Protein AF-A0A924VJW3-F1 (afdb_monomer_lite)

Structure (mmCIF, N/CA/C/O backbone):
data_AF-A0A924VJW3-F1
#
_entry.id   AF-A0A924VJW3-F1
#
loop_
_atom_site.group_PDB
_atom_site.id
_atom_site.type_symbol
_atom_site.label_atom_id
_atom_site.label_alt_id
_atom_site.label_comp_id
_atom_site.label_asym_id
_atom_site.label_entity_id
_atom_site.label_seq_id
_atom_site.pdbx_PDB_ins_code
_atom_site.Cartn_x
_atom_site.Cartn_y
_atom_site.Cartn_z
_atom_site.occupancy
_atom_site.B_iso_or_equiv
_atom_site.auth_seq_id
_atom_site.auth_comp_id
_atom_site.auth_asym_id
_atom_site.auth_atom_id
_atom_site.pdbx_PDB_model_num
ATOM 1 N N . ALA A 1 1 ? -19.274 -13.133 -0.784 1.00 53.06 1 ALA A N 1
ATOM 2 C CA . ALA A 1 1 ? -19.349 -12.947 -2.251 1.00 53.06 1 ALA A CA 1
ATOM 3 C C . ALA A 1 1 ? -18.462 -11.763 -2.622 1.00 53.06 1 ALA A C 1
ATOM 5 O O . ALA A 1 1 ? -18.087 -11.035 -1.713 1.00 53.06 1 ALA A O 1
ATOM 6 N N . VAL A 1 2 ? -18.109 -11.577 -3.896 1.00 66.38 2 VAL A N 1
ATOM 7 C CA . VAL A 1 2 ? -17.470 -10.331 -4.356 1.00 66.38 2 VAL A CA 1
ATOM 8 C C . VAL A 1 2 ? -18.580 -9.432 -4.883 1.00 66.38 2 VAL A C 1
ATOM 10 O O . VAL A 1 2 ? -19.292 -9.847 -5.795 1.00 66.38 2 VAL A O 1
ATOM 13 N N . ASP A 1 3 ? -18.748 -8.254 -4.288 1.00 74.81 3 ASP A N 1
ATOM 14 C CA . ASP A 1 3 ? -19.663 -7.232 -4.797 1.00 74.81 3 ASP A CA 1
ATOM 15 C C . ASP A 1 3 ? -18.905 -6.283 -5.739 1.00 74.81 3 ASP A C 1
ATOM 17 O O . ASP A 1 3 ? -17.743 -5.949 -5.493 1.00 74.81 3 ASP A O 1
ATOM 21 N N . LEU A 1 4 ? -19.532 -5.891 -6.847 1.00 75.12 4 LEU A N 1
ATOM 22 C CA . LEU A 1 4 ? -18.897 -5.124 -7.921 1.00 75.12 4 LEU A CA 1
ATOM 23 C C . LEU A 1 4 ? -19.531 -3.737 -8.022 1.00 75.12 4 LEU A C 1
ATOM 25 O O . LEU A 1 4 ? -20.563 -3.542 -8.662 1.00 75.12 4 LEU A O 1
ATOM 29 N N . THR A 1 5 ? -18.867 -2.750 -7.423 1.00 69.94 5 THR A N 1
ATOM 30 C CA . THR A 1 5 ? -19.323 -1.356 -7.435 1.00 69.94 5 THR A CA 1
ATOM 31 C C . THR A 1 5 ? -18.717 -0.597 -8.617 1.00 69.94 5 THR A C 1
ATOM 33 O O . THR A 1 5 ? -17.574 -0.151 -8.557 1.00 69.94 5 THR A O 1
ATOM 36 N N . GLN A 1 6 ? -19.498 -0.398 -9.683 1.00 68.12 6 GLN A N 1
ATOM 37 C CA . GLN A 1 6 ? -19.166 0.536 -10.766 1.00 68.12 6 GLN A CA 1
ATOM 38 C C . GLN A 1 6 ? -20.153 1.707 -10.763 1.00 68.12 6 GLN A C 1
ATOM 40 O O . GLN A 1 6 ? -21.347 1.527 -10.997 1.00 68.12 6 GLN A O 1
ATOM 45 N N . LEU A 1 7 ? -19.648 2.922 -10.538 1.00 71.25 7 LEU A N 1
ATOM 46 C CA . LEU A 1 7 ? -20.441 4.147 -10.616 1.00 71.25 7 LEU A CA 1
ATOM 47 C C . LEU A 1 7 ? -20.102 4.920 -11.890 1.00 71.25 7 LEU A C 1
ATOM 49 O O . LEU A 1 7 ? -18.947 5.244 -12.154 1.00 71.25 7 LEU A O 1
ATOM 53 N N . PHE A 1 8 ? -21.130 5.231 -12.676 1.00 64.19 8 PHE A N 1
ATOM 54 C CA . PHE A 1 8 ? -21.000 6.061 -13.869 1.00 64.19 8 PHE A CA 1
ATOM 55 C C . PHE A 1 8 ? -21.081 7.543 -13.466 1.00 64.19 8 PHE A C 1
ATOM 57 O O . PHE A 1 8 ? -22.067 7.937 -12.837 1.00 64.19 8 PHE A O 1
ATOM 64 N N . PRO A 1 9 ? -20.083 8.383 -13.802 1.00 60.09 9 PRO A N 1
ATOM 65 C CA . PRO A 1 9 ? -20.083 9.785 -13.402 1.00 60.09 9 PRO A CA 1
ATOM 66 C C . PRO A 1 9 ? -21.193 10.551 -14.131 1.00 60.09 9 PRO A C 1
ATOM 68 O O . PRO A 1 9 ? -21.126 10.783 -15.337 1.00 60.09 9 PRO A O 1
ATOM 71 N N . THR A 1 10 ? -22.215 10.980 -13.389 1.00 62.19 10 THR A N 1
ATOM 72 C CA . THR A 1 10 ? -23.342 11.771 -13.919 1.00 62.19 10 THR A CA 1
ATOM 73 C C . THR A 1 10 ? -22.980 13.241 -14.155 1.00 62.19 10 THR A C 1
ATOM 75 O O . THR A 1 10 ? -23.654 13.931 -14.915 1.00 62.19 10 THR A O 1
ATOM 78 N N . THR A 1 11 ? -21.891 13.721 -13.544 1.00 61.75 11 THR A N 1
ATOM 79 C CA . THR A 1 11 ? -21.243 15.015 -13.816 1.00 61.75 11 THR A CA 1
ATOM 80 C C . THR A 1 11 ? -19.725 14.893 -13.627 1.00 61.75 11 THR A C 1
ATOM 82 O O . THR A 1 11 ? -19.254 13.989 -12.935 1.00 61.75 11 THR A O 1
ATOM 85 N N . GLN A 1 12 ? -18.939 15.836 -14.171 1.00 57.88 12 GLN A N 1
ATOM 86 C CA . GLN A 1 12 ? -17.472 15.875 -13.995 1.00 57.88 12 GLN A CA 1
ATOM 87 C C . GLN A 1 12 ? -16.997 15.952 -12.527 1.00 57.88 12 GLN A C 1
ATOM 89 O O . GLN A 1 12 ? -15.812 15.734 -12.272 1.00 57.88 12 GLN A O 1
ATOM 94 N N . ALA A 1 13 ? -17.889 16.262 -11.580 1.00 59.47 13 ALA A N 1
ATOM 95 C CA . ALA A 1 13 ? -17.586 16.374 -10.156 1.00 59.47 13 ALA A CA 1
ATOM 96 C C . ALA A 1 13 ? -17.607 15.028 -9.398 1.00 59.47 13 ALA A C 1
ATOM 98 O O . ALA A 1 13 ? -17.081 14.956 -8.292 1.00 59.47 13 ALA A O 1
ATOM 99 N N . MET A 1 14 ? -18.174 13.955 -9.965 1.00 61.88 14 MET A N 1
ATOM 100 C CA . MET A 1 14 ? -18.308 12.648 -9.292 1.00 61.88 14 MET A CA 1
ATOM 101 C C . MET A 1 14 ? -17.186 11.663 -9.659 1.00 61.88 14 MET A C 1
ATOM 103 O O . MET A 1 14 ? -17.455 10.533 -10.060 1.00 61.88 14 MET A O 1
ATOM 107 N N . LYS A 1 15 ? -15.921 12.084 -9.545 1.00 71.19 15 LYS A N 1
ATOM 108 C CA . LYS A 1 15 ? -14.769 11.228 -9.894 1.00 71.19 15 LYS A CA 1
ATOM 109 C C . LYS A 1 15 ? -14.486 10.126 -8.864 1.00 71.19 15 LYS A C 1
ATOM 111 O O . LYS A 1 15 ? -14.147 9.025 -9.268 1.00 71.19 15 LYS A O 1
ATOM 116 N N . ASN A 1 16 ? -14.716 10.399 -7.578 1.00 80.50 16 ASN A N 1
ATOM 117 C CA . ASN A 1 16 ? -14.284 9.540 -6.462 1.00 80.50 16 ASN A CA 1
ATOM 118 C C . ASN A 1 16 ? -15.477 8.787 -5.832 1.00 80.50 16 ASN A C 1
ATOM 120 O O . ASN A 1 16 ? -15.471 8.407 -4.662 1.00 80.50 16 ASN A O 1
ATOM 124 N N . GLY A 1 17 ? -16.582 8.650 -6.577 1.00 83.38 17 GLY A N 1
ATOM 125 C CA . GLY A 1 17 ? -17.828 8.092 -6.045 1.00 83.38 17 GLY A CA 1
ATOM 126 C C . GLY A 1 17 ? -17.690 6.632 -5.609 1.00 83.38 17 GLY A C 1
ATOM 127 O O . GLY A 1 17 ? -18.312 6.231 -4.626 1.00 83.38 17 GLY A O 1
ATOM 128 N N . ALA A 1 18 ? -16.885 5.846 -6.332 1.00 86.06 18 ALA A N 1
ATOM 129 C CA . ALA A 1 18 ? -16.660 4.435 -6.028 1.00 86.06 18 ALA A CA 1
ATOM 130 C C . ALA A 1 18 ? -15.872 4.276 -4.721 1.00 86.06 18 ALA A C 1
ATOM 132 O O . ALA A 1 18 ? -16.275 3.505 -3.854 1.00 86.06 18 ALA A O 1
ATOM 133 N N . ASP A 1 19 ? -14.822 5.074 -4.537 1.00 88.94 19 ASP A N 1
ATOM 134 C CA . ASP A 1 19 ? -13.967 5.069 -3.346 1.00 88.94 19 ASP A CA 1
ATOM 135 C C . ASP A 1 19 ? -14.756 5.506 -2.102 1.00 88.94 19 ASP A C 1
ATOM 137 O O . ASP A 1 19 ? -14.678 4.864 -1.053 1.00 88.94 19 ASP A O 1
ATOM 141 N N . ILE A 1 20 ? -15.611 6.530 -2.246 1.00 90.00 20 ILE A N 1
ATOM 142 C CA . ILE A 1 20 ? -16.558 6.957 -1.204 1.00 90.00 20 ILE A CA 1
ATOM 143 C C . ILE A 1 20 ? -17.526 5.822 -0.847 1.00 90.00 20 ILE A C 1
ATOM 145 O O . ILE A 1 20 ? -17.748 5.570 0.338 1.00 90.00 20 ILE A O 1
ATOM 149 N N . ARG A 1 21 ? -18.104 5.130 -1.840 1.00 89.56 21 ARG A N 1
ATOM 150 C CA . ARG A 1 21 ? -19.043 4.026 -1.589 1.00 89.56 21 ARG A CA 1
ATOM 151 C C . ARG A 1 21 ? -18.359 2.866 -0.863 1.00 89.56 21 ARG A C 1
ATOM 153 O O . ARG A 1 21 ? -18.867 2.436 0.166 1.00 89.56 21 ARG A O 1
ATOM 160 N N . LEU A 1 22 ? -17.184 2.441 -1.330 1.00 92.00 22 LEU A N 1
ATOM 161 C CA . LEU A 1 22 ? -16.373 1.405 -0.683 1.00 92.00 22 LEU A CA 1
ATOM 162 C C . LEU A 1 22 ? -16.010 1.781 0.763 1.00 92.00 22 LEU A C 1
ATOM 164 O O . LEU A 1 22 ? -16.110 0.948 1.660 1.00 92.00 22 LEU A O 1
ATOM 168 N N . ALA A 1 23 ? -15.632 3.037 1.015 1.00 94.06 23 ALA A N 1
ATOM 169 C CA . ALA A 1 23 ? -15.315 3.504 2.363 1.00 94.06 23 ALA A CA 1
ATOM 170 C C . ALA A 1 23 ? -16.539 3.534 3.297 1.00 94.06 23 ALA A C 1
ATOM 172 O O . ALA A 1 23 ? -16.397 3.248 4.486 1.00 94.06 23 ALA A O 1
ATOM 173 N N . VAL A 1 24 ? -17.729 3.862 2.781 1.00 94.44 24 VAL A N 1
ATOM 174 C CA . VAL A 1 24 ? -18.986 3.793 3.545 1.00 94.44 24 VAL A CA 1
ATOM 175 C C . VAL A 1 24 ? -19.337 2.346 3.880 1.00 94.44 24 VAL A C 1
ATOM 177 O O . VAL A 1 24 ? -19.602 2.060 5.045 1.00 94.44 24 VAL A O 1
ATOM 180 N N . ASP A 1 25 ? -19.273 1.444 2.900 1.00 93.81 25 ASP A N 1
ATOM 181 C CA . ASP A 1 25 ? -19.660 0.038 3.067 1.00 93.81 25 ASP A CA 1
ATOM 182 C C . ASP A 1 25 ? -18.744 -0.677 4.073 1.00 93.81 25 ASP A C 1
ATOM 184 O O . ASP A 1 25 ? -19.233 -1.308 5.008 1.00 93.81 25 ASP A O 1
ATOM 188 N N . VAL A 1 26 ? -17.422 -0.464 3.990 1.00 95.50 26 VAL A N 1
ATOM 189 C CA . VAL A 1 26 ? -16.471 -0.977 4.995 1.00 95.50 26 VAL A CA 1
ATOM 190 C C . VAL A 1 26 ? -16.784 -0.436 6.393 1.00 95.50 26 VAL A C 1
ATOM 192 O O . VAL A 1 26 ? -16.723 -1.184 7.367 1.00 95.50 26 VAL A O 1
ATOM 195 N N . VAL A 1 27 ? -17.125 0.850 6.537 1.00 95.62 27 VAL A N 1
ATOM 196 C CA . VAL A 1 27 ? -17.461 1.410 7.856 1.00 95.62 27 VAL A CA 1
ATOM 197 C C . VAL A 1 27 ? -18.793 0.866 8.383 1.00 95.62 27 VAL A C 1
ATOM 199 O O . VAL A 1 27 ? -18.874 0.631 9.588 1.00 95.62 27 VAL A O 1
ATOM 202 N N . GLU A 1 28 ? -19.804 0.632 7.538 1.00 95.50 28 GLU A N 1
ATOM 203 C CA . GLU A 1 28 ? -21.049 -0.037 7.953 1.00 95.50 28 GLU A CA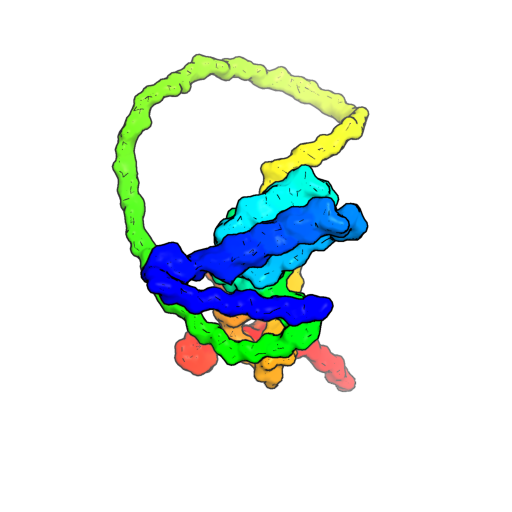 1
ATOM 204 C C . GLU A 1 28 ? -20.762 -1.462 8.449 1.00 95.50 28 GLU A C 1
ATOM 206 O O . GLU A 1 28 ? -21.154 -1.806 9.567 1.00 95.50 28 GLU A O 1
ATOM 211 N N . ASP A 1 29 ? -20.021 -2.259 7.676 1.00 95.12 29 ASP A N 1
ATOM 212 C CA . ASP A 1 29 ? -19.672 -3.638 8.036 1.00 95.12 29 ASP A CA 1
ATOM 213 C C . ASP A 1 29 ? -18.909 -3.708 9.366 1.00 95.12 29 ASP A C 1
ATOM 215 O O . ASP A 1 29 ? -19.240 -4.532 10.219 1.00 95.12 29 ASP A O 1
ATOM 219 N N . LEU A 1 30 ? -17.965 -2.792 9.617 1.00 94.12 30 LEU A N 1
ATOM 220 C CA . LEU A 1 30 ? -17.235 -2.729 10.892 1.00 94.12 30 LEU A CA 1
ATOM 221 C C . LEU A 1 30 ? -18.114 -2.447 12.124 1.00 94.12 30 LEU A C 1
ATOM 223 O O . LEU A 1 30 ? -17.668 -2.736 13.238 1.00 94.12 30 LEU A O 1
ATOM 227 N N . PHE A 1 31 ? -19.313 -1.880 11.940 1.00 93.56 31 PHE A N 1
ATOM 228 C CA . PHE A 1 31 ? -20.319 -1.675 12.992 1.00 93.56 31 PHE A CA 1
ATOM 229 C C . PHE A 1 31 ? -21.408 -2.759 13.026 1.00 93.56 31 PHE A C 1
ATOM 231 O O . PHE A 1 31 ? -22.135 -2.848 14.014 1.00 93.56 31 PHE A O 1
ATOM 238 N N . ARG A 1 32 ? -21.555 -3.557 11.962 1.00 95.69 32 ARG A N 1
ATOM 239 C CA . ARG A 1 32 ? -22.534 -4.655 11.878 1.00 95.69 32 ARG A CA 1
ATOM 240 C C . ARG A 1 32 ? -21.959 -6.019 12.239 1.00 95.69 32 ARG A C 1
ATOM 242 O O . ARG A 1 32 ? -22.723 -6.904 12.619 1.00 95.69 32 ARG A O 1
ATOM 249 N N . LEU A 1 33 ? -20.655 -6.195 12.057 1.00 92.50 33 LEU A N 1
ATOM 250 C CA . LEU A 1 33 ? -19.938 -7.456 12.190 1.00 92.50 33 LEU A CA 1
ATOM 251 C C . LEU A 1 33 ? -18.832 -7.276 13.238 1.00 92.50 33 LEU A C 1
ATOM 253 O O . LEU A 1 33 ? -17.715 -6.844 12.943 1.00 92.50 33 LEU A O 1
ATOM 257 N N . ASP A 1 34 ? -19.175 -7.570 14.493 1.00 89.00 34 ASP A N 1
ATOM 258 C CA . ASP A 1 34 ? -18.294 -7.370 15.652 1.00 89.00 34 ASP A CA 1
ATOM 259 C C . ASP A 1 34 ? -17.006 -8.215 15.591 1.00 89.00 34 ASP A C 1
ATOM 261 O O . ASP A 1 34 ? -15.992 -7.841 16.188 1.00 89.00 34 ASP A O 1
ATOM 265 N N . ASP A 1 35 ? -17.041 -9.333 14.858 1.00 93.06 35 ASP A N 1
ATOM 266 C CA . ASP A 1 35 ? -15.959 -10.302 14.671 1.00 93.06 35 ASP A CA 1
ATOM 267 C C . ASP A 1 35 ? -14.966 -9.934 13.553 1.00 93.06 35 ASP A C 1
ATOM 269 O O . ASP A 1 35 ? -13.895 -10.548 13.453 1.00 93.06 35 ASP A O 1
ATOM 273 N N . LEU A 1 36 ? -15.248 -8.897 12.753 1.00 92.56 36 LEU A N 1
ATOM 274 C CA . LEU A 1 36 ? -14.263 -8.341 11.826 1.00 92.56 36 LEU A CA 1
ATOM 275 C C . LEU A 1 36 ? -13.092 -7.745 12.609 1.00 92.56 36 LEU A C 1
ATOM 277 O O . LEU A 1 36 ? -13.203 -6.698 13.237 1.00 92.56 36 LEU A O 1
ATOM 281 N N . THR A 1 37 ? -11.939 -8.405 12.541 1.00 93.94 37 THR A N 1
ATOM 282 C CA . THR A 1 37 ? -10.702 -7.993 13.228 1.00 93.94 37 THR A CA 1
ATOM 283 C C . THR A 1 37 ? -9.698 -7.308 12.303 1.00 93.94 37 THR A C 1
ATOM 285 O O . THR A 1 37 ? -8.876 -6.523 12.773 1.00 93.94 37 THR A O 1
ATOM 288 N N . HIS A 1 38 ? -9.771 -7.578 10.998 1.00 94.31 38 HIS A N 1
ATOM 289 C CA . HIS A 1 38 ? -8.805 -7.139 9.992 1.00 94.31 38 HIS A CA 1
ATOM 290 C C . HIS A 1 38 ? -9.511 -6.454 8.816 1.00 94.31 38 HIS A C 1
ATOM 292 O O . HIS A 1 38 ? -10.599 -6.869 8.418 1.00 94.31 38 HIS A O 1
ATOM 298 N N . VAL A 1 39 ? -8.869 -5.441 8.233 1.00 96.44 39 VAL A N 1
ATOM 299 C CA . VAL A 1 39 ? -9.298 -4.773 6.995 1.00 96.44 39 VAL A CA 1
ATOM 300 C C . VAL A 1 39 ? -8.120 -4.753 6.027 1.00 96.44 39 VAL A C 1
ATOM 302 O O . VAL A 1 39 ? -7.034 -4.302 6.385 1.00 96.44 39 VAL A O 1
ATOM 305 N N . VAL A 1 40 ? -8.329 -5.230 4.799 1.00 96.19 40 VAL A N 1
ATOM 306 C CA . VAL A 1 40 ? -7.305 -5.235 3.745 1.00 96.19 40 VAL A CA 1
ATOM 307 C C . VAL A 1 40 ? -7.695 -4.226 2.668 1.00 96.19 40 VAL A C 1
ATOM 309 O O . VAL A 1 40 ? -8.754 -4.355 2.057 1.00 96.19 40 VAL A O 1
ATOM 312 N N . ILE A 1 41 ? -6.851 -3.220 2.439 1.00 95.31 41 ILE A N 1
ATOM 313 C CA . ILE A 1 41 ? -7.063 -2.163 1.442 1.00 95.31 41 ILE A CA 1
ATOM 314 C C . ILE A 1 41 ? -6.105 -2.408 0.276 1.00 95.31 41 ILE A C 1
ATOM 316 O O . ILE A 1 41 ? -4.900 -2.200 0.406 1.00 95.31 41 ILE A O 1
ATOM 320 N N . VAL A 1 42 ? -6.639 -2.832 -0.870 1.00 94.06 42 VAL A N 1
ATOM 321 C CA . VAL A 1 42 ? -5.864 -3.062 -2.100 1.00 94.06 42 VAL A CA 1
ATOM 322 C C . VAL A 1 42 ? -5.962 -1.827 -3.001 1.00 94.06 42 VAL A C 1
ATOM 324 O O . VAL A 1 42 ? -6.754 -1.794 -3.940 1.00 94.06 42 VAL A O 1
ATOM 327 N N . ALA A 1 43 ? -5.207 -0.778 -2.670 1.00 90.12 43 ALA A N 1
ATOM 328 C CA . ALA A 1 43 ? -5.214 0.500 -3.382 1.00 90.12 43 ALA A CA 1
ATOM 329 C C . ALA A 1 43 ? -3.896 1.275 -3.202 1.00 90.12 43 ALA A C 1
ATOM 331 O O . ALA A 1 43 ? -3.197 1.125 -2.201 1.00 90.12 43 ALA A O 1
ATOM 332 N N . GLY A 1 44 ? -3.587 2.153 -4.164 1.00 85.56 44 GLY A N 1
ATOM 333 C CA . GLY A 1 44 ? -2.475 3.110 -4.074 1.00 85.56 44 GLY A CA 1
ATOM 334 C C . GLY A 1 44 ? -2.875 4.529 -3.637 1.00 85.56 44 GLY A C 1
ATOM 335 O O . GLY A 1 44 ? -2.004 5.327 -3.276 1.00 85.56 44 GLY A O 1
ATOM 336 N N . ASP A 1 45 ? -4.173 4.854 -3.680 1.00 86.38 45 ASP A N 1
ATOM 337 C CA . ASP A 1 45 ? -4.674 6.228 -3.570 1.00 86.38 45 ASP A CA 1
ATOM 338 C C . ASP A 1 45 ? -4.696 6.762 -2.125 1.00 86.38 45 ASP A C 1
ATOM 340 O O . ASP A 1 45 ? -5.096 6.084 -1.176 1.00 86.38 45 ASP A O 1
ATOM 344 N N . SER A 1 46 ? -4.297 8.023 -1.967 1.00 89.25 46 SER A N 1
ATOM 345 C CA . SER A 1 46 ? -4.406 8.790 -0.725 1.00 89.25 46 SER A CA 1
ATOM 346 C C . SER A 1 46 ? -5.827 8.926 -0.172 1.00 89.25 46 SER A C 1
ATOM 348 O O . SER A 1 46 ? -5.966 9.095 1.040 1.00 89.25 46 SER A O 1
ATOM 350 N N . ASP A 1 47 ? -6.875 8.828 -0.989 1.00 90.56 47 ASP A N 1
ATOM 351 C CA . ASP A 1 47 ? -8.261 8.964 -0.515 1.00 90.56 47 ASP A CA 1
ATOM 352 C C . ASP A 1 47 ? -8.632 7.915 0.555 1.00 90.56 47 ASP A C 1
ATOM 354 O O . ASP A 1 47 ? -9.396 8.194 1.486 1.00 90.56 47 ASP A O 1
ATOM 358 N N . TYR A 1 48 ? -7.992 6.741 0.527 1.00 95.19 48 TYR A N 1
ATOM 359 C CA . TYR A 1 48 ? -8.190 5.681 1.520 1.00 95.19 48 TYR A CA 1
ATOM 360 C C . TYR A 1 48 ? -7.527 5.943 2.887 1.00 95.19 48 TYR A C 1
ATOM 362 O O . TYR A 1 48 ? -7.789 5.205 3.843 1.00 95.19 48 TYR A O 1
ATOM 370 N N . ILE A 1 49 ? -6.722 7.005 3.047 1.00 95.69 49 ILE A N 1
ATOM 371 C CA . ILE A 1 49 ? -6.053 7.342 4.322 1.00 95.69 49 ILE A CA 1
ATOM 372 C C . ILE A 1 49 ? -7.072 7.523 5.457 1.00 95.69 49 ILE A C 1
ATOM 374 O O . ILE A 1 49 ? -6.870 7.023 6.568 1.00 95.69 49 ILE A O 1
ATOM 378 N N . ALA A 1 50 ? -8.183 8.217 5.191 1.00 96.06 50 ALA A N 1
ATOM 379 C CA . ALA A 1 50 ? -9.215 8.467 6.196 1.00 96.06 50 ALA A CA 1
ATOM 380 C C . ALA A 1 50 ? -9.901 7.167 6.658 1.00 96.06 50 ALA A C 1
ATOM 382 O O . ALA A 1 50 ? -10.183 7.013 7.854 1.00 96.06 50 ALA A O 1
ATOM 383 N N . LEU A 1 51 ? -10.107 6.224 5.729 1.00 97.19 51 LEU A N 1
ATOM 384 C CA . LEU A 1 51 ? -10.656 4.896 6.001 1.00 97.19 51 LEU A CA 1
ATOM 385 C C . LEU A 1 51 ? -9.690 4.067 6.855 1.00 97.19 51 LEU A C 1
ATOM 387 O O . LEU A 1 51 ? -10.082 3.613 7.930 1.00 97.19 51 LEU A O 1
ATOM 391 N N . ALA A 1 52 ? -8.425 3.940 6.440 1.00 97.38 52 ALA A N 1
ATOM 392 C CA . ALA A 1 52 ? -7.394 3.194 7.168 1.00 97.38 52 ALA A CA 1
ATOM 393 C C . ALA A 1 52 ? -7.269 3.672 8.627 1.00 97.38 52 ALA A C 1
ATOM 395 O O . ALA A 1 52 ? -7.395 2.890 9.574 1.00 97.38 52 ALA A O 1
ATOM 396 N N . GLN A 1 53 ? -7.159 4.989 8.832 1.00 96.50 53 GLN A N 1
ATOM 397 C CA . GLN A 1 53 ? -7.116 5.573 10.174 1.00 96.50 53 GLN A CA 1
ATOM 398 C C . GLN A 1 53 ? -8.404 5.342 10.981 1.00 96.50 53 GLN A C 1
ATOM 400 O O . GLN A 1 53 ? -8.348 5.225 12.208 1.00 96.50 53 GLN A O 1
ATOM 405 N N . ARG A 1 54 ? -9.583 5.317 10.339 1.00 97.56 54 ARG A N 1
ATOM 406 C CA . ARG A 1 54 ? -10.850 5.026 11.029 1.00 97.56 54 ARG A CA 1
ATOM 407 C C . ARG A 1 54 ? -10.914 3.566 11.469 1.00 97.56 54 ARG A C 1
ATOM 409 O O . ARG A 1 54 ? -11.297 3.338 12.612 1.00 97.56 54 ARG A O 1
ATOM 416 N N . CYS A 1 55 ? -10.485 2.631 10.626 1.00 97.25 55 CYS A N 1
ATOM 417 C CA . CYS A 1 55 ? -10.412 1.205 10.950 1.00 97.25 55 CYS A CA 1
ATOM 418 C C . CYS A 1 55 ? -9.492 0.963 12.161 1.00 97.25 55 CYS A C 1
ATOM 420 O O . CYS A 1 55 ? -9.927 0.369 13.147 1.00 97.25 55 CYS A O 1
ATOM 422 N N . LYS A 1 56 ? -8.285 1.552 12.166 1.00 95.56 56 LYS A N 1
ATOM 423 C CA . LYS A 1 56 ? -7.351 1.484 13.310 1.00 95.56 56 LYS A CA 1
ATOM 424 C C . LYS A 1 56 ? -7.939 2.055 14.602 1.00 95.56 56 LYS A C 1
ATOM 426 O O . LYS A 1 56 ? -7.833 1.437 15.657 1.00 95.56 56 LYS A O 1
ATOM 431 N N . ARG A 1 57 ? -8.624 3.206 14.537 1.00 96.00 57 ARG A N 1
ATOM 432 C CA . ARG A 1 57 ? -9.319 3.796 15.705 1.00 96.00 57 ARG A CA 1
ATOM 433 C C . ARG A 1 57 ? -10.477 2.941 16.234 1.00 96.00 57 ARG A C 1
ATOM 435 O O . ARG A 1 57 ? -10.839 3.100 17.393 1.00 96.00 57 ARG A O 1
ATOM 442 N N . LEU A 1 58 ? -11.048 2.060 15.411 1.00 94.62 58 LEU A N 1
ATOM 443 C CA . LEU A 1 58 ? -12.050 1.063 15.809 1.00 94.62 58 LEU A CA 1
ATOM 444 C C . LEU A 1 58 ? -11.411 -0.270 16.260 1.00 94.62 58 LEU A C 1
ATOM 446 O O . LEU A 1 58 ? -12.112 -1.263 16.430 1.00 94.62 58 LEU A O 1
ATOM 450 N N . GLY A 1 59 ? -10.088 -0.305 16.462 1.00 92.44 59 GLY A N 1
ATOM 451 C CA . GLY A 1 59 ? -9.368 -1.486 16.942 1.00 92.44 59 GLY A CA 1
ATOM 452 C C . GLY A 1 59 ? -9.213 -2.590 15.896 1.00 92.44 59 GLY A C 1
ATOM 453 O O . GLY A 1 59 ? -9.106 -3.757 16.266 1.00 92.44 59 GLY A O 1
ATOM 454 N N . ARG A 1 60 ? -9.245 -2.248 14.602 1.00 96.38 60 ARG A N 1
ATOM 455 C CA . ARG A 1 60 ? -9.041 -3.195 13.495 1.00 96.38 60 ARG A CA 1
ATOM 456 C C . ARG A 1 60 ? -7.605 -3.120 12.988 1.00 96.38 60 ARG A C 1
ATOM 458 O O . ARG A 1 60 ? -7.075 -2.018 12.858 1.00 96.38 60 ARG A O 1
ATOM 465 N N . TYR A 1 61 ? -7.016 -4.267 12.665 1.00 95.38 61 TYR A N 1
ATOM 466 C CA . TYR A 1 61 ? -5.695 -4.344 12.041 1.00 95.38 61 TYR A CA 1
ATOM 467 C C . TYR A 1 61 ? -5.806 -4.059 10.540 1.00 95.38 61 TYR A C 1
ATOM 469 O O . TYR A 1 61 ? -6.616 -4.688 9.853 1.00 95.38 61 TYR A O 1
ATOM 477 N N . VAL A 1 62 ? -5.032 -3.105 10.025 1.00 97.12 62 VAL A N 1
ATOM 478 C CA . VAL A 1 62 ? -5.147 -2.637 8.636 1.00 97.12 62 VAL A CA 1
ATOM 479 C C . VAL A 1 62 ? -3.930 -3.039 7.812 1.00 97.12 62 VAL A C 1
ATOM 481 O O . VAL A 1 62 ? -2.822 -2.564 8.057 1.00 97.12 62 VAL A O 1
ATOM 484 N N . VAL A 1 63 ? -4.157 -3.851 6.781 1.00 94.25 63 VAL A N 1
ATOM 485 C CA . VAL A 1 63 ? -3.135 -4.235 5.799 1.00 94.25 63 VAL A CA 1
ATOM 486 C C . VAL A 1 63 ? -3.365 -3.451 4.512 1.00 94.25 63 VAL A C 1
ATOM 488 O O . VAL A 1 63 ? -4.431 -3.546 3.906 1.00 94.25 63 VAL A O 1
ATOM 491 N N . GLY A 1 64 ? -2.372 -2.680 4.080 1.00 94.38 64 GLY A N 1
ATOM 492 C CA . GLY A 1 64 ? -2.363 -2.050 2.763 1.00 94.38 64 GLY A CA 1
ATOM 493 C C . GLY A 1 64 ? -1.660 -2.922 1.723 1.00 94.38 64 GLY A C 1
ATOM 494 O O . GLY A 1 64 ? -0.654 -3.567 2.014 1.00 94.38 64 GLY A O 1
ATOM 495 N N . ILE A 1 65 ? -2.173 -2.933 0.498 1.00 94.56 65 ILE A N 1
ATOM 496 C CA . ILE A 1 65 ? -1.551 -3.589 -0.654 1.00 94.56 65 ILE A CA 1
ATOM 497 C C . ILE A 1 65 ? -1.590 -2.615 -1.828 1.00 94.56 65 ILE A C 1
ATOM 499 O O . ILE A 1 65 ? -2.659 -2.123 -2.186 1.00 94.56 65 ILE A O 1
ATOM 503 N N . GLY A 1 66 ? -0.449 -2.358 -2.464 1.00 90.25 66 GLY A N 1
ATOM 504 C CA . GLY A 1 66 ? -0.396 -1.438 -3.601 1.00 90.25 66 GLY A CA 1
ATOM 505 C C . GLY A 1 66 ? 0.887 -1.537 -4.418 1.00 90.25 66 GLY A C 1
ATOM 506 O O . GLY A 1 66 ? 1.883 -2.121 -3.993 1.00 90.25 66 GLY A O 1
ATOM 507 N N . VAL A 1 67 ? 0.858 -0.979 -5.628 1.00 85.38 67 VAL A N 1
ATOM 508 C CA . VAL A 1 67 ? 1.991 -1.018 -6.564 1.00 85.38 67 VAL A CA 1
ATOM 509 C C . VAL A 1 67 ? 3.089 -0.056 -6.101 1.00 85.38 67 VAL A C 1
ATOM 511 O O . VAL A 1 67 ? 2.813 1.075 -5.673 1.00 85.38 67 VAL A O 1
ATOM 514 N N . ALA A 1 68 ? 4.346 -0.497 -6.186 1.00 74.12 68 ALA A N 1
ATOM 515 C CA . ALA A 1 68 ? 5.502 0.317 -5.828 1.00 74.12 68 ALA A CA 1
ATOM 516 C C . ALA A 1 68 ? 5.587 1.575 -6.715 1.00 74.12 68 ALA A C 1
ATOM 518 O O . ALA A 1 68 ? 5.366 1.524 -7.920 1.00 74.12 68 ALA A O 1
ATOM 519 N N . GLY A 1 69 ? 5.879 2.733 -6.117 1.00 74.06 69 GLY A N 1
ATOM 520 C CA . GLY A 1 69 ? 5.958 4.020 -6.827 1.00 74.06 69 GLY A CA 1
ATOM 521 C C . GLY A 1 69 ? 4.607 4.687 -7.129 1.00 74.06 69 GLY A C 1
ATOM 522 O O . GLY A 1 69 ? 4.530 5.910 -7.066 1.00 74.06 69 GLY A O 1
ATOM 523 N N . ALA A 1 70 ? 3.540 3.915 -7.363 1.00 78.31 70 ALA A N 1
ATOM 524 C CA . ALA A 1 70 ? 2.180 4.440 -7.550 1.00 78.31 70 ALA A CA 1
ATOM 525 C C . ALA A 1 70 ? 1.416 4.671 -6.229 1.00 78.31 70 ALA A C 1
ATOM 527 O O . ALA A 1 70 ? 0.406 5.370 -6.217 1.00 78.31 70 ALA A O 1
ATOM 528 N N . THR A 1 71 ? 1.883 4.094 -5.117 1.00 86.06 71 THR A N 1
ATOM 529 C CA . THR A 1 71 ? 1.208 4.193 -3.812 1.00 86.06 71 THR A CA 1
ATOM 530 C C . THR A 1 71 ? 1.702 5.378 -2.978 1.00 86.06 71 THR A C 1
ATOM 532 O O . THR A 1 71 ? 2.908 5.570 -2.795 1.00 86.06 71 THR A O 1
ATOM 535 N N . SER A 1 72 ? 0.774 6.152 -2.405 1.00 86.81 72 SER A N 1
ATOM 536 C CA . SER A 1 72 ? 1.102 7.269 -1.510 1.00 86.81 72 SER A CA 1
ATOM 537 C C . SER A 1 72 ? 1.791 6.809 -0.217 1.00 86.81 72 SER A C 1
ATOM 539 O O . SER A 1 72 ? 1.267 5.975 0.523 1.00 86.81 72 SER A O 1
ATOM 541 N N . ARG A 1 73 ? 2.924 7.434 0.142 1.00 87.44 73 ARG A N 1
ATOM 542 C CA . ARG A 1 73 ? 3.617 7.187 1.428 1.00 87.44 73 ARG A CA 1
ATOM 543 C C . ARG A 1 73 ? 2.723 7.446 2.644 1.00 87.44 73 ARG A C 1
ATOM 545 O O . ARG A 1 73 ? 2.893 6.804 3.676 1.00 87.44 73 ARG A O 1
ATOM 552 N N . SER A 1 74 ? 1.774 8.374 2.529 1.00 90.00 74 SER A N 1
ATOM 553 C CA . SER A 1 74 ? 0.824 8.679 3.601 1.00 90.00 74 SER A CA 1
ATOM 554 C C . SER A 1 74 ? -0.234 7.586 3.775 1.00 90.00 74 SER A C 1
ATOM 556 O O . SER A 1 74 ? -0.711 7.409 4.891 1.00 90.00 74 SER A O 1
ATOM 558 N N . LEU A 1 75 ? -0.560 6.826 2.719 1.00 89.50 75 LEU A N 1
ATOM 559 C CA . LEU A 1 75 ? -1.403 5.629 2.818 1.00 89.50 75 LEU A CA 1
ATOM 560 C C . LEU A 1 75 ? -0.648 4.486 3.506 1.00 89.50 75 LEU A C 1
ATOM 562 O O . LEU A 1 75 ? -1.174 3.893 4.445 1.00 89.50 75 LEU A O 1
ATOM 566 N N . VAL A 1 76 ? 0.609 4.247 3.110 1.00 89.12 76 VAL A N 1
ATOM 567 C CA . VAL A 1 76 ? 1.498 3.266 3.763 1.00 89.12 76 VAL A CA 1
ATOM 568 C C . VAL A 1 76 ? 1.583 3.532 5.271 1.00 89.12 76 VAL A C 1
ATOM 570 O O . VAL A 1 76 ? 1.341 2.636 6.072 1.00 89.12 76 VAL A O 1
ATOM 573 N N . ALA A 1 77 ? 1.835 4.784 5.668 1.00 90.62 77 ALA A N 1
ATOM 574 C CA . ALA A 1 77 ? 1.909 5.188 7.075 1.00 90.62 77 ALA A CA 1
ATOM 575 C C . ALA A 1 77 ? 0.556 5.172 7.823 1.00 90.62 77 ALA A C 1
ATOM 577 O O . ALA A 1 77 ? 0.537 5.249 9.052 1.00 90.62 77 ALA A O 1
ATOM 578 N N . ALA A 1 78 ? -0.574 5.102 7.111 1.00 92.88 78 ALA A N 1
ATOM 579 C CA . ALA A 1 78 ? -1.905 5.007 7.707 1.00 92.88 78 ALA A CA 1
ATOM 580 C C . ALA A 1 78 ? -2.331 3.560 8.013 1.00 92.88 78 ALA A C 1
ATOM 582 O O . ALA A 1 78 ? -3.276 3.374 8.779 1.00 92.88 78 ALA A O 1
ATOM 583 N N . CYS A 1 79 ? -1.653 2.557 7.450 1.00 94.44 79 CYS A N 1
ATOM 584 C CA . CYS A 1 79 ? -1.893 1.136 7.713 1.00 94.44 79 CYS A CA 1
ATOM 585 C C . CYS A 1 79 ? -1.120 0.656 8.963 1.00 94.44 79 CYS A C 1
ATOM 587 O O . CYS A 1 79 ? -0.425 1.440 9.616 1.00 94.44 79 CYS A O 1
ATOM 589 N N . ASP A 1 80 ? -1.287 -0.607 9.353 1.00 93.00 80 ASP A N 1
ATOM 590 C CA . ASP A 1 80 ? -0.426 -1.312 10.320 1.00 93.00 80 ASP A CA 1
ATOM 591 C C . ASP A 1 80 ? 0.680 -2.101 9.609 1.00 93.00 80 ASP A C 1
ATOM 593 O O . ASP A 1 80 ? 1.828 -2.092 10.048 1.00 93.00 80 ASP A O 1
ATOM 597 N N . GLU A 1 81 ? 0.340 -2.711 8.474 1.00 90.69 81 GLU A N 1
ATOM 598 C CA . GLU A 1 81 ? 1.258 -3.397 7.566 1.00 90.69 81 GLU A CA 1
ATOM 599 C C . GLU A 1 81 ? 1.019 -2.912 6.129 1.00 90.69 81 GLU A C 1
ATOM 601 O O . GLU A 1 81 ? -0.092 -2.503 5.780 1.00 90.69 81 GLU A O 1
ATOM 606 N N . PHE A 1 82 ? 2.049 -2.948 5.281 1.00 89.88 82 PHE A N 1
ATOM 607 C CA . PHE A 1 82 ? 1.910 -2.664 3.855 1.00 89.88 82 PHE A CA 1
ATOM 608 C C . PHE A 1 82 ? 2.774 -3.606 3.013 1.00 89.88 82 PHE A C 1
ATOM 610 O O . PHE A 1 82 ? 3.980 -3.697 3.245 1.00 89.88 82 PHE A O 1
ATOM 617 N N . GLN A 1 83 ? 2.180 -4.235 1.997 1.00 86.94 83 GLN A N 1
ATOM 618 C CA . GLN A 1 83 ? 2.870 -5.130 1.068 1.00 86.94 83 GLN A CA 1
ATOM 619 C C . GLN A 1 83 ? 2.822 -4.592 -0.371 1.00 86.94 83 GLN A C 1
ATOM 621 O O . GLN A 1 83 ? 1.779 -4.155 -0.862 1.00 86.94 83 GLN A O 1
ATOM 626 N N . GLY A 1 84 ? 3.958 -4.647 -1.070 1.00 86.31 84 GLY A N 1
ATOM 627 C CA . GLY A 1 84 ? 4.010 -4.382 -2.508 1.00 86.31 84 GLY A CA 1
ATOM 628 C C . GLY A 1 84 ? 3.180 -5.404 -3.288 1.00 86.31 84 GLY A C 1
ATOM 629 O O . GLY A 1 84 ? 3.285 -6.602 -3.027 1.00 86.31 84 GLY A O 1
ATOM 630 N N . TYR A 1 85 ? 2.370 -4.949 -4.248 1.00 86.25 85 TYR A N 1
ATOM 631 C CA . TYR A 1 85 ? 1.540 -5.834 -5.075 1.00 86.25 85 TYR A CA 1
ATOM 632 C C . TYR A 1 85 ? 2.385 -6.916 -5.767 1.00 86.25 85 TYR A C 1
ATOM 634 O O . TYR A 1 85 ? 2.055 -8.091 -5.676 1.00 86.25 85 TYR A O 1
ATOM 642 N N . ASP A 1 86 ? 3.518 -6.542 -6.369 1.00 80.06 86 ASP A N 1
ATOM 643 C CA . ASP A 1 86 ? 4.420 -7.452 -7.096 1.00 80.06 86 ASP A CA 1
ATOM 644 C C . ASP A 1 86 ? 5.131 -8.495 -6.214 1.00 80.06 86 ASP A C 1
ATOM 646 O O . ASP A 1 86 ? 5.671 -9.476 -6.729 1.00 80.06 86 ASP A O 1
ATOM 650 N N . ASP A 1 87 ? 5.129 -8.292 -4.894 1.00 76.88 87 ASP A N 1
ATOM 651 C CA . ASP A 1 87 ? 5.713 -9.203 -3.907 1.00 76.88 87 ASP A CA 1
ATOM 652 C C . ASP A 1 87 ? 4.692 -10.233 -3.381 1.00 76.88 87 ASP A C 1
ATOM 654 O O . ASP A 1 87 ? 5.046 -11.103 -2.579 1.00 76.88 87 ASP A O 1
ATOM 658 N N . LEU A 1 88 ? 3.421 -10.152 -3.802 1.00 74.12 88 LEU A N 1
ATOM 659 C CA . LEU A 1 88 ? 2.388 -11.087 -3.362 1.00 74.12 88 LEU A CA 1
ATOM 660 C C . LEU A 1 88 ? 2.653 -12.514 -3.879 1.00 74.12 88 LEU A C 1
ATOM 662 O O . LEU A 1 88 ? 2.944 -12.718 -5.065 1.00 74.12 88 LEU A O 1
ATOM 666 N N . PRO A 1 89 ? 2.499 -13.540 -3.021 1.00 72.50 89 PRO A N 1
ATOM 667 C CA . PRO A 1 89 ? 2.762 -14.920 -3.402 1.00 72.50 89 PRO A CA 1
ATOM 668 C C . PRO A 1 89 ? 1.798 -15.388 -4.501 1.00 72.50 89 PRO A C 1
ATOM 670 O O . PRO A 1 89 ? 0.582 -15.369 -4.332 1.00 72.50 89 PRO A O 1
ATOM 673 N N . GLY A 1 90 ? 2.360 -15.863 -5.615 1.00 65.81 90 GLY A N 1
ATOM 674 C CA . GLY A 1 90 ? 1.613 -16.423 -6.748 1.00 65.81 90 GLY A CA 1
ATOM 675 C C . GLY A 1 90 ? 1.550 -15.539 -7.997 1.00 65.81 90 GLY A C 1
ATOM 676 O O . GLY A 1 90 ? 1.102 -16.017 -9.038 1.00 65.81 90 GLY A O 1
ATOM 677 N N . LEU A 1 91 ? 2.037 -14.294 -7.948 1.00 59.31 91 LEU A N 1
ATOM 678 C CA . LEU A 1 91 ? 2.119 -13.436 -9.132 1.00 59.31 91 LEU A CA 1
ATOM 679 C C . LEU A 1 91 ? 3.395 -13.713 -9.943 1.00 59.31 91 LEU A C 1
ATOM 681 O O . LEU A 1 91 ? 4.512 -13.415 -9.521 1.00 59.31 91 LEU A O 1
ATOM 685 N N . ALA A 1 92 ? 3.231 -14.252 -11.153 1.00 47.91 92 ALA A N 1
ATOM 686 C CA . ALA A 1 92 ? 4.305 -14.305 -12.140 1.00 47.91 92 ALA A CA 1
ATOM 687 C C . ALA A 1 92 ? 4.496 -12.906 -12.753 1.00 47.91 92 ALA A C 1
ATOM 689 O O . ALA A 1 92 ? 3.658 -12.448 -13.532 1.00 47.91 92 ALA A O 1
ATOM 690 N N . SER A 1 93 ? 5.585 -12.217 -12.393 1.00 46.16 93 SER A N 1
ATOM 691 C CA . SER A 1 93 ? 5.854 -10.841 -12.835 1.00 46.16 93 SER A CA 1
ATOM 692 C C . SER A 1 93 ? 6.076 -10.787 -14.354 1.00 46.16 93 SER A C 1
ATOM 694 O O . SER A 1 93 ? 7.164 -11.084 -14.846 1.00 46.16 93 SER A O 1
ATOM 696 N N . SER A 1 94 ? 5.040 -10.398 -15.099 1.00 38.53 94 SER A N 1
ATOM 697 C CA . SER A 1 94 ? 5.131 -10.113 -16.535 1.00 38.53 94 SER A CA 1
ATOM 698 C C . SER A 1 94 ? 5.722 -8.717 -16.719 1.00 38.53 94 SER A C 1
ATOM 700 O O . SER A 1 94 ? 5.137 -7.736 -16.269 1.00 38.53 94 SER A O 1
ATOM 702 N N . GLY A 1 95 ? 6.908 -8.627 -17.319 1.00 44.09 95 GLY A N 1
ATOM 703 C CA . GLY A 1 95 ? 7.657 -7.374 -17.387 1.00 44.09 95 GLY A CA 1
ATOM 704 C C . GLY A 1 95 ? 7.183 -6.419 -18.484 1.00 44.09 95 GLY A C 1
ATOM 705 O O . GLY A 1 95 ? 7.017 -6.834 -19.627 1.00 44.09 95 GLY A O 1
ATOM 706 N N . VAL A 1 96 ? 7.078 -5.136 -18.132 1.00 36.44 96 VAL A N 1
ATOM 707 C CA . VAL A 1 96 ? 7.342 -3.966 -18.992 1.00 36.44 96 VAL A CA 1
ATOM 708 C C . VAL A 1 96 ? 7.660 -2.773 -18.079 1.00 36.44 96 VAL A C 1
ATOM 710 O O . VAL A 1 96 ? 6.760 -2.210 -17.463 1.00 36.44 96 VAL A O 1
ATOM 713 N N . ASP A 1 97 ? 8.940 -2.405 -17.970 1.00 37.06 97 ASP A N 1
ATOM 714 C CA . ASP A 1 97 ? 9.360 -1.112 -17.409 1.00 37.06 97 ASP A CA 1
ATOM 715 C C . ASP A 1 97 ? 9.265 -0.043 -18.527 1.00 37.06 97 ASP A C 1
ATOM 717 O O . ASP A 1 97 ? 9.867 -0.209 -19.587 1.00 37.06 97 ASP A O 1
ATOM 721 N N . GLU A 1 98 ? 8.582 1.078 -18.276 1.00 34.09 98 GLU A N 1
ATOM 722 C CA . GLU A 1 98 ? 8.814 2.369 -18.951 1.00 34.09 98 GLU A CA 1
ATOM 723 C C . GLU A 1 98 ? 8.965 3.431 -17.850 1.00 34.09 98 GLU A C 1
ATOM 725 O O . GLU A 1 98 ? 8.006 3.760 -17.152 1.00 34.09 98 GLU A O 1
ATOM 730 N N . GLU A 1 99 ? 10.186 3.940 -17.654 1.00 41.72 99 GLU A N 1
ATOM 731 C CA . GLU A 1 99 ? 10.518 4.892 -16.586 1.00 41.72 99 GLU A CA 1
ATOM 732 C C . GLU A 1 99 ? 11.007 6.243 -17.151 1.00 41.72 99 GLU A C 1
ATOM 734 O O . GLU A 1 99 ? 12.126 6.343 -17.642 1.00 41.72 99 GLU A O 1
ATOM 739 N N . VAL A 1 100 ? 10.177 7.279 -16.946 1.00 44.12 100 VAL A N 1
ATOM 740 C CA . VAL A 1 100 ? 10.500 8.703 -16.660 1.00 44.12 100 VAL A CA 1
ATOM 741 C C . VAL A 1 100 ? 11.363 9.528 -17.658 1.00 44.12 100 VAL A C 1
ATOM 743 O O . VAL A 1 100 ? 12.133 9.012 -18.461 1.00 44.12 100 VAL A O 1
ATOM 746 N N . PRO A 1 101 ? 11.253 10.876 -17.618 1.00 45.66 101 PRO A N 1
ATOM 747 C CA . PRO A 1 101 ? 12.195 11.619 -16.768 1.00 45.66 101 PRO A CA 1
ATOM 748 C C . PRO A 1 101 ? 11.582 12.797 -15.985 1.00 45.66 101 PRO A C 1
ATOM 750 O O . PRO A 1 101 ? 10.880 13.646 -16.530 1.00 45.66 101 PRO A O 1
ATOM 753 N N . VAL A 1 102 ? 11.955 12.907 -14.705 1.00 36.75 102 VAL A N 1
ATOM 754 C CA . VAL A 1 102 ? 11.886 14.163 -13.938 1.00 36.75 102 VAL A CA 1
ATOM 755 C C . VAL A 1 102 ? 13.260 14.826 -14.014 1.00 36.75 102 VAL A C 1
ATOM 757 O O . VAL A 1 102 ? 14.259 14.220 -13.627 1.00 36.75 102 VAL A O 1
ATOM 760 N N . ALA A 1 103 ? 13.314 16.063 -14.509 1.00 43.47 103 ALA A N 1
ATOM 761 C CA . ALA A 1 103 ? 14.535 16.866 -14.557 1.00 43.47 103 ALA A CA 1
ATOM 762 C C . ALA A 1 103 ? 14.695 17.748 -13.301 1.00 43.47 103 ALA A C 1
ATOM 764 O O . ALA A 1 103 ? 13.722 18.126 -12.652 1.00 43.47 103 ALA A O 1
ATOM 765 N N . THR A 1 104 ? 15.949 18.042 -12.961 1.00 41.47 104 THR A N 1
ATOM 766 C CA . THR A 1 104 ? 16.414 18.677 -11.713 1.00 41.47 104 THR A CA 1
ATOM 767 C C . THR A 1 104 ? 16.689 20.189 -11.840 1.00 41.47 104 THR A C 1
ATOM 769 O O . THR A 1 104 ? 16.532 20.762 -12.913 1.00 41.47 104 THR A O 1
ATOM 772 N N . ASP A 1 105 ? 17.257 20.760 -10.762 1.00 34.16 105 ASP A N 1
ATOM 773 C CA . ASP A 1 105 ? 17.891 22.093 -10.624 1.00 34.16 105 ASP A CA 1
ATOM 774 C C . ASP A 1 105 ? 16.903 23.250 -10.310 1.00 34.16 105 ASP A C 1
ATOM 776 O O . ASP A 1 105 ? 15.803 23.298 -10.846 1.00 34.16 105 ASP A O 1
ATOM 780 N N . ARG A 1 106 ? 17.191 24.220 -9.422 1.00 31.95 106 ARG A N 1
ATOM 781 C CA . ARG A 1 106 ? 18.421 24.540 -8.661 1.00 31.95 106 ARG A CA 1
ATOM 782 C C . ARG A 1 106 ? 18.095 25.448 -7.456 1.00 31.95 106 ARG A C 1
ATOM 784 O O . ARG A 1 106 ? 17.115 26.185 -7.503 1.00 31.95 106 ARG A O 1
ATOM 791 N N . ALA A 1 107 ? 18.943 25.480 -6.424 1.00 34.38 107 ALA A N 1
ATOM 792 C CA . ALA A 1 107 ? 18.893 26.513 -5.374 1.00 34.38 107 ALA A CA 1
ATOM 793 C C . ALA A 1 107 ? 19.589 27.825 -5.807 1.00 34.38 107 ALA A C 1
ATOM 795 O O . ALA A 1 107 ? 20.465 27.800 -6.678 1.00 34.38 107 ALA A O 1
ATOM 796 N N . PRO A 1 108 ? 19.252 28.960 -5.167 1.00 40.34 108 PRO A 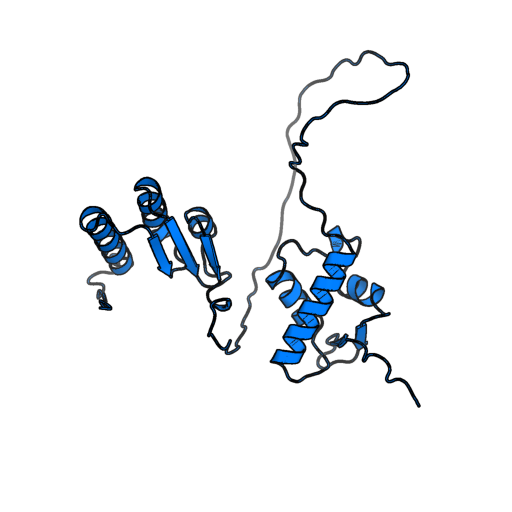N 1
ATOM 797 C CA . PRO A 1 108 ? 20.309 29.807 -4.600 1.00 40.34 108 PRO A CA 1
ATOM 798 C C . PRO A 1 108 ? 20.027 30.246 -3.142 1.00 40.34 108 PRO A C 1
ATOM 800 O O . PRO A 1 108 ? 19.147 29.717 -2.470 1.00 40.34 108 PRO A O 1
ATOM 803 N N . GLU A 1 109 ? 20.853 31.159 -2.631 1.00 33.19 109 GLU A N 1
ATOM 804 C CA . GLU A 1 109 ? 21.322 31.222 -1.237 1.00 33.19 109 GLU A CA 1
ATOM 805 C C . GLU A 1 109 ? 21.087 32.615 -0.576 1.00 33.19 109 GLU A C 1
ATOM 807 O O . GLU A 1 109 ? 20.728 33.578 -1.251 1.00 33.19 109 GLU A O 1
ATOM 812 N N . ILE A 1 110 ? 21.437 32.728 0.720 1.00 30.45 110 ILE A N 1
ATOM 813 C CA . ILE A 1 110 ? 21.836 33.940 1.488 1.00 30.45 110 ILE A CA 1
ATOM 814 C C . ILE A 1 110 ? 20.768 34.663 2.368 1.00 30.45 110 ILE A C 1
ATOM 816 O O . ILE A 1 110 ? 19.679 35.023 1.936 1.00 30.45 110 ILE A O 1
ATOM 820 N N . ALA A 1 111 ? 21.219 34.988 3.598 1.00 30.05 111 ALA A N 1
ATOM 821 C CA . ALA A 1 111 ? 20.770 36.010 4.574 1.00 30.05 111 ALA A CA 1
ATOM 822 C C . ALA A 1 111 ? 19.648 35.698 5.599 1.00 30.05 111 ALA A C 1
ATOM 824 O O . ALA A 1 111 ? 18.479 36.010 5.378 1.00 30.05 111 ALA A O 1
ATOM 825 N N . LYS A 1 112 ? 20.047 35.411 6.854 1.00 32.91 112 LYS A N 1
ATOM 826 C CA . LYS A 1 112 ? 20.279 36.458 7.888 1.00 32.91 112 LYS A CA 1
ATOM 827 C C . LYS A 1 112 ? 21.059 35.924 9.108 1.00 32.91 112 LYS A C 1
ATOM 829 O O . LYS A 1 112 ? 21.290 34.728 9.215 1.00 32.91 112 LYS A O 1
ATOM 834 N N . SER A 1 113 ? 21.543 36.844 9.948 1.00 25.77 113 SER A N 1
ATOM 835 C CA . SER A 1 113 ? 22.569 36.645 10.993 1.00 25.77 113 SER A CA 1
ATOM 836 C C . SER A 1 113 ? 22.094 37.137 12.380 1.00 25.77 113 SER A C 1
ATOM 838 O O . SER A 1 113 ? 21.031 37.752 12.452 1.00 25.77 113 SER A O 1
ATOM 840 N N . ALA A 1 114 ? 22.934 36.938 13.413 1.00 28.33 114 ALA A N 1
ATOM 841 C CA . ALA A 1 114 ? 22.746 37.184 14.862 1.00 28.33 114 ALA A CA 1
ATOM 842 C C . ALA A 1 114 ? 21.809 36.178 15.582 1.00 28.33 114 ALA A C 1
ATOM 844 O O . ALA A 1 114 ? 20.779 35.814 15.028 1.00 28.33 114 ALA A O 1
ATOM 845 N N . SER A 1 115 ? 22.071 35.691 16.806 1.00 27.39 115 SER A N 1
ATOM 846 C CA . SER A 1 115 ? 23.277 35.674 17.678 1.00 27.39 115 SER A CA 1
ATOM 847 C C . SER A 1 115 ? 23.198 34.419 18.608 1.00 27.39 115 SER A C 1
ATOM 849 O O . SER A 1 115 ? 22.291 33.612 18.417 1.00 27.39 115 SER A O 1
ATOM 851 N N . ASP A 1 116 ? 24.074 34.088 19.572 1.00 27.34 116 ASP A N 1
ATOM 852 C CA . ASP A 1 116 ? 25.226 34.772 20.195 1.00 27.34 116 ASP A CA 1
ATOM 853 C C . ASP A 1 116 ? 26.296 33.763 20.717 1.00 27.34 116 ASP A C 1
ATOM 855 O O . ASP A 1 116 ? 26.272 32.595 20.326 1.00 27.34 116 ASP A O 1
ATOM 859 N N . SER A 1 117 ? 27.253 34.193 21.562 1.00 28.33 117 SER A N 1
ATOM 860 C CA . SER A 1 117 ? 28.439 33.401 21.990 1.00 28.33 117 SER A CA 1
ATOM 861 C C . SER A 1 117 ? 28.507 33.140 23.537 1.00 28.33 117 SER A C 1
ATOM 863 O O . SER A 1 117 ? 27.492 33.345 24.200 1.00 28.33 117 SER A O 1
ATOM 865 N N . PRO A 1 118 ? 29.578 32.569 24.164 1.00 39.31 118 PRO A N 1
ATOM 866 C CA . PRO A 1 118 ? 29.429 31.541 25.214 1.00 39.31 118 PRO A CA 1
ATOM 867 C C . PRO A 1 118 ? 29.932 31.997 26.615 1.00 39.31 118 PRO A C 1
ATOM 869 O O . PRO A 1 118 ? 30.179 33.186 26.813 1.00 39.31 118 PRO A O 1
ATOM 872 N N . PRO A 1 119 ? 30.138 31.088 27.601 1.00 32.62 119 PRO A N 1
ATOM 873 C CA . PRO A 1 119 ? 31.489 30.517 27.724 1.00 32.62 119 PRO A CA 1
ATOM 874 C C . PRO A 1 119 ? 31.582 29.051 28.209 1.00 32.62 119 PRO A C 1
ATOM 876 O O . PRO A 1 119 ? 30.631 28.412 28.648 1.00 32.62 119 PRO A O 1
ATOM 879 N N . LYS A 1 120 ? 32.814 28.544 28.121 1.00 25.67 120 LYS A N 1
ATOM 880 C CA . LYS A 1 120 ? 33.313 27.200 28.450 1.00 25.67 120 LYS A CA 1
ATOM 881 C C . LYS A 1 120 ? 34.134 27.265 29.746 1.00 25.67 120 LYS A C 1
ATOM 883 O O . LYS A 1 120 ? 34.910 28.203 29.895 1.00 25.67 120 LYS A O 1
ATOM 888 N N . VAL A 1 121 ? 34.047 26.249 30.611 1.00 29.08 121 VAL A N 1
ATOM 889 C CA . VAL A 1 121 ? 34.987 26.019 31.735 1.00 29.08 121 VAL A CA 1
ATOM 890 C C . VAL A 1 121 ? 35.506 24.568 31.691 1.00 29.08 121 VAL A C 1
ATOM 892 O O . VAL A 1 121 ? 34.989 23.738 30.941 1.00 29.08 121 VAL A O 1
ATOM 895 N N . GLU A 1 122 ? 36.624 24.312 32.367 1.00 26.86 122 GLU A N 1
ATOM 896 C CA . GLU A 1 122 ? 37.661 23.343 31.993 1.00 26.86 122 GLU A CA 1
ATOM 897 C C . GLU A 1 122 ? 37.498 21.877 32.472 1.00 26.86 122 GLU A C 1
ATOM 899 O O . GLU A 1 122 ? 36.635 21.509 33.262 1.00 26.86 122 GLU A O 1
ATOM 904 N N . ARG A 1 123 ? 38.392 21.039 31.928 1.00 25.11 123 ARG A N 1
ATOM 905 C CA . ARG A 1 123 ? 38.756 19.638 32.264 1.00 25.11 123 ARG A CA 1
ATOM 906 C C . ARG A 1 123 ? 40.031 19.660 33.157 1.00 25.11 123 ARG A C 1
ATOM 908 O O . ARG A 1 123 ? 40.580 20.753 33.281 1.00 25.11 123 ARG A O 1
ATOM 915 N N . PRO A 1 124 ? 40.664 18.539 33.601 1.00 45.03 124 PRO A N 1
ATOM 916 C CA . PRO A 1 124 ? 40.316 17.097 33.705 1.00 45.03 124 PRO A CA 1
ATOM 917 C C . PRO A 1 124 ? 40.600 16.605 35.181 1.00 45.03 124 PRO A C 1
ATOM 919 O O . PRO A 1 124 ? 40.435 17.453 36.054 1.00 45.03 124 PRO A O 1
ATOM 922 N N . PRO A 1 125 ? 41.062 15.369 35.557 1.00 38.78 125 PRO A N 1
ATOM 923 C CA . PRO A 1 125 ? 41.265 14.087 34.843 1.00 38.78 125 PRO A CA 1
ATOM 924 C C . PRO A 1 125 ? 40.781 12.777 35.541 1.00 38.78 125 PRO A C 1
ATOM 926 O O . PRO A 1 125 ? 40.344 12.793 36.678 1.00 38.78 125 PRO A O 1
ATOM 929 N N . ALA A 1 126 ? 40.901 11.664 34.785 1.00 26.36 126 ALA A N 1
ATOM 930 C CA . ALA A 1 126 ? 41.136 10.230 35.115 1.00 26.36 126 ALA A CA 1
ATOM 931 C C . ALA A 1 126 ? 40.780 9.663 36.525 1.00 26.36 126 ALA A C 1
ATOM 933 O O . ALA A 1 126 ? 41.047 10.277 37.545 1.00 26.36 126 ALA A O 1
ATOM 934 N N . THR A 1 127 ? 40.308 8.417 36.704 1.00 24.06 127 THR A N 1
ATOM 935 C CA . THR A 1 127 ? 40.716 7.131 36.076 1.00 24.06 127 THR A CA 1
ATOM 936 C C . THR A 1 127 ? 39.695 6.027 36.451 1.00 24.06 127 THR A C 1
ATOM 938 O O . THR A 1 127 ? 39.130 6.158 37.524 1.00 24.06 127 THR A O 1
ATOM 941 N N . SER A 1 128 ? 39.532 4.950 35.649 1.00 28.33 128 SER A N 1
ATOM 942 C CA . SER A 1 128 ? 39.100 3.556 36.018 1.00 28.33 128 SER A CA 1
ATOM 943 C C . SER A 1 128 ? 37.935 3.297 37.016 1.00 28.33 128 SER A C 1
ATOM 945 O O . SER A 1 128 ? 37.868 3.900 38.072 1.00 28.33 128 SER A O 1
ATOM 947 N N . ALA A 1 129 ? 37.083 2.274 36.897 1.00 27.61 129 ALA A N 1
ATOM 948 C CA . ALA A 1 129 ? 36.773 1.300 35.849 1.00 27.61 129 ALA A CA 1
ATOM 949 C C . ALA A 1 129 ? 35.456 0.572 36.238 1.00 27.61 129 ALA A C 1
ATOM 951 O O . ALA A 1 129 ? 35.164 0.424 37.418 1.00 27.61 129 ALA A O 1
ATOM 952 N N . GLU A 1 130 ? 34.727 0.086 35.230 1.00 26.45 130 GLU A N 1
ATOM 953 C CA . GLU A 1 130 ? 33.774 -1.044 35.266 1.00 26.45 130 GLU A CA 1
ATOM 954 C C . GLU A 1 130 ? 32.444 -1.002 36.074 1.00 26.45 130 GLU A C 1
ATOM 956 O O . GLU A 1 130 ? 32.381 -1.037 37.297 1.00 26.45 130 GLU A O 1
ATOM 961 N N . SER A 1 131 ? 31.369 -1.204 35.291 1.00 28.19 131 SER A N 1
ATOM 962 C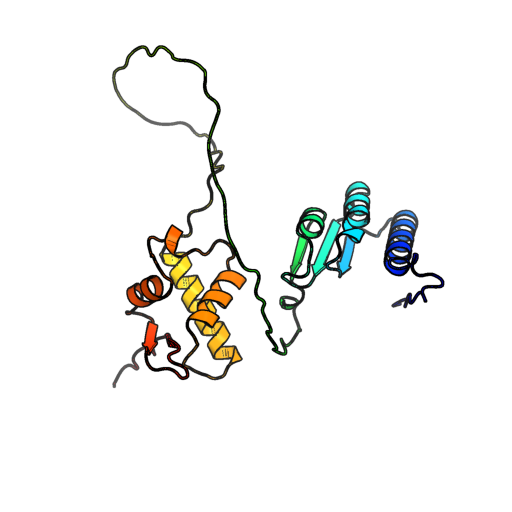 CA . SER A 1 131 ? 30.207 -2.073 35.570 1.00 28.19 131 SER A CA 1
ATOM 963 C C . SER A 1 131 ? 28.956 -1.505 36.268 1.00 28.19 131 SER A C 1
ATOM 965 O O . SER A 1 131 ? 28.810 -1.571 37.490 1.00 28.19 131 SER A O 1
ATOM 967 N N . LYS A 1 132 ? 27.961 -1.113 35.447 1.00 25.25 132 LYS A N 1
ATOM 968 C CA . LYS A 1 132 ? 26.567 -1.608 35.537 1.00 25.25 132 LYS A CA 1
ATOM 969 C C . LYS A 1 132 ? 25.716 -1.269 34.299 1.00 25.25 132 LYS A C 1
ATOM 971 O O . LYS A 1 132 ? 25.948 -0.288 33.607 1.00 25.25 132 LYS A O 1
ATOM 976 N N . THR A 1 133 ? 24.745 -2.144 34.064 1.00 31.84 133 THR A N 1
ATOM 977 C CA . THR A 1 133 ? 23.722 -2.232 33.009 1.00 31.84 133 THR A CA 1
ATOM 978 C C . THR A 1 133 ? 22.978 -0.935 32.647 1.00 31.84 133 THR A C 1
ATOM 980 O O . THR A 1 133 ? 22.399 -0.316 33.531 1.00 31.84 133 THR A O 1
ATOM 983 N N . GLN A 1 134 ? 22.825 -0.637 31.348 1.00 27.78 134 GLN A N 1
ATOM 984 C CA . GLN A 1 134 ? 21.699 0.148 30.806 1.00 27.78 134 GLN A CA 1
ATOM 985 C C . GLN A 1 134 ? 21.471 -0.190 29.314 1.00 27.78 134 GLN A C 1
ATOM 987 O O . GLN A 1 134 ? 22.403 -0.617 28.633 1.00 27.78 134 GLN A O 1
ATOM 992 N N . LEU A 1 135 ? 20.239 -0.024 28.816 1.00 41.94 135 LEU A N 1
ATOM 993 C CA . LEU A 1 135 ? 19.907 -0.147 27.390 1.00 41.94 135 LEU A CA 1
ATOM 994 C C . LEU A 1 135 ? 20.518 1.027 26.597 1.00 41.94 135 LEU A C 1
ATOM 996 O O . LEU A 1 135 ? 20.541 2.136 27.134 1.00 41.94 135 LEU A O 1
ATOM 1000 N N . PRO A 1 136 ? 20.940 0.837 25.335 1.00 34.50 136 PRO A N 1
ATOM 1001 C CA . PRO A 1 136 ? 21.166 1.947 24.425 1.00 34.50 136 PRO A CA 1
ATOM 1002 C C . PRO A 1 136 ? 19.854 2.342 23.733 1.00 34.50 136 PRO A C 1
ATOM 1004 O O . PRO A 1 136 ? 19.293 1.563 22.962 1.00 34.50 136 PRO A O 1
ATOM 1007 N N . ASP A 1 137 ? 19.412 3.578 23.970 1.00 44.69 137 ASP A N 1
ATOM 1008 C CA . ASP A 1 137 ? 18.788 4.365 22.906 1.00 44.69 137 ASP A CA 1
ATOM 1009 C C . ASP A 1 137 ? 19.790 4.445 21.743 1.00 44.69 137 ASP A C 1
ATOM 1011 O O . ASP A 1 137 ? 20.931 4.864 21.949 1.00 44.69 137 ASP A O 1
ATOM 1015 N N . ASP A 1 138 ? 19.391 4.043 20.536 1.00 36.06 138 ASP A N 1
ATOM 1016 C CA . ASP A 1 138 ? 20.218 4.186 19.332 1.00 36.06 138 ASP A CA 1
ATOM 1017 C C . ASP A 1 138 ? 19.369 4.738 18.180 1.00 36.06 138 ASP A C 1
ATOM 1019 O O . ASP A 1 138 ? 18.984 4.036 17.245 1.00 36.06 138 ASP A O 1
ATOM 1023 N N . ASP A 1 139 ? 19.057 6.034 18.273 1.00 42.56 139 ASP A N 1
ATOM 1024 C CA . ASP A 1 139 ? 18.487 6.836 17.181 1.00 42.56 139 ASP A CA 1
ATOM 1025 C C . ASP A 1 139 ? 19.588 7.167 16.150 1.00 42.56 139 ASP A C 1
ATOM 1027 O O . ASP A 1 139 ? 19.968 8.317 15.909 1.00 42.56 139 ASP A O 1
ATOM 1031 N N . ALA A 1 140 ? 20.184 6.108 15.597 1.00 36.34 140 ALA A N 1
ATOM 1032 C CA . ALA A 1 140 ? 21.257 6.156 14.618 1.00 36.34 140 ALA A CA 1
ATOM 1033 C C . ALA A 1 140 ? 20.874 5.322 13.383 1.00 36.34 140 ALA A C 1
ATOM 1035 O O . ALA A 1 140 ? 20.549 4.138 13.504 1.00 36.34 140 ALA A O 1
ATOM 1036 N N . PRO A 1 141 ? 20.942 5.880 12.158 1.00 44.78 141 PRO A N 1
ATOM 1037 C CA . PRO A 1 141 ? 20.628 5.118 10.958 1.00 44.78 141 PRO A CA 1
ATOM 1038 C C . PRO A 1 141 ? 21.639 3.981 10.774 1.00 44.78 141 PRO A C 1
ATOM 1040 O O . PRO A 1 141 ? 22.846 4.216 10.641 1.00 44.78 141 PRO A O 1
ATOM 1043 N N . ILE A 1 142 ? 21.127 2.746 10.744 1.00 45.59 142 ILE A N 1
ATOM 1044 C CA . ILE A 1 142 ? 21.905 1.509 10.622 1.00 45.59 142 ILE A CA 1
ATOM 1045 C C . ILE A 1 142 ? 22.805 1.591 9.383 1.00 45.59 142 ILE A C 1
ATOM 1047 O O . ILE A 1 142 ? 22.351 1.474 8.243 1.00 45.59 142 ILE A O 1
ATOM 1051 N N . LYS A 1 143 ? 24.112 1.776 9.598 1.00 59.88 143 LYS A N 1
ATOM 1052 C CA . LYS A 1 143 ? 25.099 1.798 8.513 1.00 59.88 143 LYS A CA 1
ATOM 1053 C C . LYS A 1 143 ? 25.204 0.404 7.905 1.00 59.88 143 LYS A C 1
ATOM 1055 O O . LYS A 1 143 ? 25.755 -0.509 8.522 1.00 59.88 143 LYS A O 1
ATOM 1060 N N . LEU A 1 144 ? 24.699 0.255 6.682 1.00 65.12 144 LEU A N 1
ATOM 1061 C CA . LEU A 1 144 ? 24.737 -1.003 5.948 1.00 65.12 144 LEU A CA 1
ATOM 1062 C C . LEU A 1 144 ? 26.188 -1.499 5.835 1.00 65.12 144 LEU A C 1
ATOM 1064 O O . LEU A 1 144 ? 27.051 -0.814 5.289 1.00 65.12 144 LEU A O 1
ATOM 1068 N N . SER A 1 145 ? 26.489 -2.677 6.387 1.00 73.81 145 SER A N 1
ATOM 1069 C CA . SER A 1 145 ? 27.877 -3.153 6.406 1.00 73.81 145 SER A CA 1
ATOM 1070 C C . SER A 1 145 ? 28.369 -3.509 4.990 1.00 73.81 145 SER A C 1
ATOM 1072 O O . SER A 1 145 ? 27.589 -4.024 4.181 1.00 73.81 145 SER A O 1
ATOM 1074 N N . PRO A 1 146 ? 29.673 -3.358 4.677 1.00 74.38 146 PRO A N 1
ATOM 1075 C CA . PRO A 1 146 ? 30.215 -3.745 3.370 1.00 74.38 146 PRO A CA 1
ATOM 1076 C C . PRO A 1 146 ? 29.952 -5.212 2.996 1.00 74.38 146 PRO A C 1
ATOM 1078 O O . PRO A 1 146 ? 29.817 -5.526 1.814 1.00 74.38 146 PRO A O 1
ATOM 1081 N N . LYS A 1 147 ? 29.837 -6.102 3.998 1.00 77.31 147 LYS A N 1
ATOM 1082 C CA . LYS A 1 147 ? 29.453 -7.513 3.827 1.00 77.31 147 LYS A CA 1
ATOM 1083 C C . LYS A 1 147 ? 27.969 -7.670 3.479 1.00 77.31 147 LYS A C 1
ATOM 1085 O O . LYS A 1 147 ? 27.652 -8.429 2.568 1.00 77.31 147 LYS A O 1
ATOM 1090 N N . ALA A 1 148 ? 27.077 -6.938 4.152 1.00 77.56 148 ALA A N 1
ATOM 1091 C CA . ALA A 1 148 ? 25.645 -6.941 3.844 1.00 77.56 148 ALA A CA 1
ATOM 1092 C C . ALA A 1 148 ? 25.388 -6.465 2.406 1.00 77.56 148 ALA A C 1
ATOM 1094 O O . ALA A 1 148 ? 24.704 -7.152 1.655 1.00 77.56 148 ALA A O 1
ATOM 1095 N N . ALA A 1 149 ? 26.041 -5.379 1.981 1.00 81.69 149 ALA A N 1
ATOM 1096 C CA . ALA A 1 149 ? 25.947 -4.874 0.612 1.00 81.69 149 ALA A CA 1
ATOM 1097 C C . ALA A 1 149 ? 26.451 -5.877 -0.451 1.00 81.69 149 ALA A C 1
ATOM 1099 O O . ALA A 1 149 ? 25.868 -5.991 -1.528 1.00 81.69 149 ALA A O 1
ATOM 1100 N N . THR A 1 150 ? 27.504 -6.649 -0.156 1.00 84.12 150 THR A N 1
ATOM 1101 C CA . THR A 1 150 ? 27.972 -7.728 -1.049 1.00 84.12 150 THR A CA 1
ATOM 1102 C C . THR A 1 150 ? 26.983 -8.897 -1.103 1.00 84.12 150 THR A C 1
ATOM 1104 O O . THR A 1 150 ? 26.702 -9.407 -2.186 1.00 84.12 150 THR A O 1
ATOM 1107 N N . ASN A 1 151 ? 26.401 -9.297 0.032 1.00 81.88 151 ASN A N 1
ATOM 1108 C CA . ASN A 1 151 ? 25.371 -10.342 0.074 1.00 81.88 151 ASN A CA 1
ATOM 1109 C C . ASN A 1 151 ? 24.097 -9.923 -0.678 1.00 81.88 151 ASN A C 1
ATOM 1111 O O . ASN A 1 151 ? 23.539 -10.724 -1.429 1.00 81.88 151 ASN A O 1
ATOM 1115 N N . LEU A 1 152 ? 23.683 -8.662 -0.526 1.00 84.44 152 LEU A N 1
ATOM 1116 C CA . LEU A 1 152 ? 22.595 -8.035 -1.274 1.00 84.44 152 LEU A CA 1
ATOM 1117 C C . LEU A 1 152 ? 22.864 -8.092 -2.785 1.00 84.44 152 LEU A C 1
ATOM 1119 O O . LEU A 1 152 ? 22.009 -8.556 -3.535 1.00 84.44 152 LEU A O 1
ATOM 1123 N N . MET A 1 153 ? 24.073 -7.721 -3.224 1.00 85.56 153 MET A N 1
ATOM 1124 C CA . MET A 1 153 ? 24.471 -7.78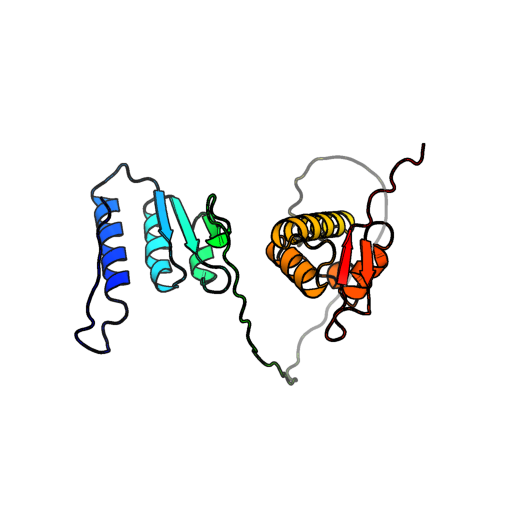3 -4.635 1.00 85.56 153 MET A CA 1
ATOM 1125 C C . MET A 1 153 ? 24.450 -9.213 -5.191 1.00 85.56 153 MET A C 1
ATOM 1127 O O . MET A 1 153 ? 23.911 -9.444 -6.272 1.00 85.56 153 MET A O 1
ATOM 1131 N N . MET A 1 154 ? 24.993 -10.188 -4.454 1.00 84.88 154 MET A N 1
ATOM 1132 C CA . MET A 1 154 ? 24.947 -11.596 -4.867 1.00 84.88 154 MET A CA 1
ATOM 1133 C C . MET A 1 154 ? 23.508 -12.118 -4.963 1.00 84.88 154 MET A C 1
ATOM 1135 O O . MET A 1 154 ? 23.199 -12.896 -5.864 1.00 84.88 154 MET A O 1
ATOM 1139 N N . ARG A 1 155 ? 22.616 -11.697 -4.056 1.00 79.75 155 ARG A N 1
ATOM 1140 C CA . ARG A 1 155 ? 21.201 -12.092 -4.080 1.00 79.75 155 ARG A CA 1
ATOM 1141 C C . ARG A 1 155 ? 20.450 -11.420 -5.238 1.00 79.75 155 ARG A C 1
ATOM 1143 O O . ARG A 1 155 ? 19.691 -12.109 -5.910 1.00 79.75 155 ARG A O 1
ATOM 1150 N N . ALA A 1 156 ? 20.725 -10.148 -5.532 1.00 84.38 156 ALA A N 1
ATOM 1151 C CA . ALA A 1 156 ? 20.191 -9.443 -6.700 1.00 84.38 156 ALA A CA 1
ATOM 1152 C C . ALA A 1 156 ? 20.615 -10.106 -8.026 1.00 84.38 156 ALA A C 1
ATOM 1154 O O . ALA A 1 156 ? 19.759 -10.388 -8.861 1.00 84.38 156 ALA A O 1
ATOM 1155 N N . LEU A 1 157 ? 21.903 -10.443 -8.180 1.00 83.62 157 LEU A N 1
ATOM 1156 C CA . LEU A 1 157 ? 22.420 -11.176 -9.347 1.00 83.62 157 LEU A CA 1
ATOM 1157 C C . LEU A 1 157 ? 21.761 -12.553 -9.516 1.00 83.62 157 LEU A C 1
ATOM 1159 O O . LEU A 1 157 ? 21.315 -12.887 -10.608 1.00 83.62 157 LEU A O 1
ATOM 1163 N N . ARG A 1 158 ? 21.651 -13.348 -8.440 1.00 82.00 158 ARG A N 1
ATOM 1164 C CA . ARG A 1 158 ? 20.987 -14.667 -8.498 1.00 82.00 158 ARG A CA 1
ATOM 1165 C C . ARG A 1 158 ? 19.529 -14.564 -8.945 1.00 82.00 158 ARG A C 1
ATOM 1167 O O . ARG A 1 158 ? 19.083 -15.397 -9.725 1.00 82.00 158 ARG A O 1
ATOM 1174 N N . LEU A 1 159 ? 18.802 -13.557 -8.456 1.00 78.31 159 LEU A N 1
ATOM 1175 C CA . LEU A 1 159 ? 17.400 -13.339 -8.817 1.00 78.31 159 LEU A CA 1
ATOM 1176 C C . LEU A 1 159 ? 17.237 -12.908 -10.279 1.00 78.31 159 LEU A C 1
ATOM 1178 O O . LEU A 1 159 ? 16.317 -13.381 -10.936 1.00 78.31 159 LEU A O 1
ATOM 1182 N N . GLY A 1 160 ? 18.112 -12.046 -10.798 1.00 75.56 160 GLY A N 1
ATOM 1183 C CA . GLY A 1 160 ? 18.022 -11.596 -12.188 1.00 75.56 160 GLY A CA 1
ATOM 1184 C C . GLY A 1 160 ? 18.469 -12.642 -13.214 1.00 75.56 160 GLY A C 1
ATOM 1185 O O . GLY A 1 160 ? 17.801 -12.805 -14.233 1.00 75.56 160 GLY A O 1
ATOM 1186 N N . ILE A 1 161 ? 19.509 -13.435 -12.920 1.00 78.00 161 ILE A N 1
ATOM 1187 C CA . ILE A 1 161 ? 19.899 -14.584 -13.762 1.00 78.00 161 ILE A CA 1
ATOM 1188 C C . ILE A 1 161 ? 18.738 -15.593 -13.843 1.00 78.00 161 ILE A C 1
ATOM 1190 O O . ILE A 1 161 ? 18.364 -16.012 -14.934 1.00 78.00 161 ILE A O 1
ATOM 1194 N N . ALA A 1 162 ? 18.087 -15.899 -12.713 1.00 72.81 162 ALA A N 1
ATOM 1195 C CA . ALA A 1 162 ? 16.921 -16.790 -12.672 1.00 72.81 162 ALA A CA 1
ATOM 1196 C C . ALA A 1 162 ? 15.667 -16.244 -13.393 1.00 72.81 162 ALA A C 1
ATOM 1198 O O . ALA A 1 162 ? 14.760 -17.019 -13.685 1.00 72.81 162 ALA A O 1
ATOM 1199 N N . LYS A 1 163 ? 15.594 -14.933 -13.670 1.00 66.94 163 LYS A N 1
ATOM 1200 C CA . LYS A 1 163 ? 14.498 -14.299 -14.428 1.00 66.94 163 LYS A CA 1
ATOM 1201 C C . LYS A 1 163 ? 14.773 -14.165 -15.928 1.00 66.94 163 LYS A C 1
ATOM 1203 O O . LYS A 1 163 ? 13.824 -14.092 -16.699 1.00 66.94 163 LYS A O 1
ATOM 1208 N N . SER A 1 164 ? 16.040 -14.079 -16.332 1.00 62.97 164 SER A N 1
ATOM 1209 C CA . SER A 1 164 ? 16.450 -13.713 -17.701 1.00 62.97 164 SER A CA 1
ATOM 1210 C C . SER A 1 164 ? 17.095 -14.855 -18.495 1.00 62.97 164 SER A C 1
ATOM 1212 O O . SER A 1 164 ? 17.437 -14.658 -19.661 1.00 62.97 164 SER A O 1
ATOM 1214 N N . ASP A 1 165 ? 17.319 -16.010 -17.853 1.00 64.00 165 ASP A N 1
ATOM 1215 C CA . ASP A 1 165 ? 18.075 -17.174 -18.360 1.00 64.00 165 ASP A CA 1
ATOM 1216 C C . ASP A 1 165 ? 19.451 -16.799 -18.961 1.00 64.00 165 ASP A C 1
ATOM 1218 O O . ASP A 1 165 ? 20.050 -17.502 -19.773 1.00 64.00 165 ASP A O 1
ATOM 1222 N N . SER A 1 166 ? 19.956 -15.631 -18.552 1.00 74.75 166 SER A N 1
ATOM 1223 C CA . SER A 1 166 ? 21.122 -14.959 -19.104 1.00 74.75 166 SER A CA 1
ATOM 1224 C C . SER A 1 166 ? 22.157 -14.807 -18.003 1.00 74.75 166 SER A C 1
ATOM 1226 O O . SER A 1 166 ? 21.917 -14.163 -16.985 1.00 74.75 166 SER A O 1
ATOM 1228 N N . GLU A 1 167 ? 23.341 -15.378 -18.211 1.00 79.44 167 GLU A N 1
ATOM 1229 C CA . GLU A 1 167 ? 24.425 -15.323 -17.224 1.00 79.44 167 GLU A CA 1
ATOM 1230 C C . GLU A 1 167 ? 24.915 -13.880 -16.981 1.00 79.44 167 GLU A C 1
ATOM 1232 O O . GLU A 1 167 ? 25.313 -13.528 -15.872 1.00 79.44 167 GLU A O 1
ATOM 1237 N N . TRP A 1 168 ? 24.855 -13.034 -18.017 1.00 82.56 168 TRP A N 1
ATOM 1238 C CA . TRP A 1 168 ? 25.290 -11.637 -18.002 1.00 82.56 168 TRP A CA 1
ATOM 1239 C C . TRP A 1 168 ? 24.122 -10.669 -17.815 1.00 82.56 168 TRP A C 1
ATOM 1241 O O . TRP A 1 168 ? 23.288 -10.519 -18.707 1.00 82.56 168 TRP A O 1
ATOM 1251 N N . MET A 1 169 ? 24.136 -9.919 -16.714 1.00 83.94 169 MET A N 1
ATOM 1252 C CA . MET A 1 169 ? 23.146 -8.883 -16.416 1.00 83.94 169 MET A CA 1
ATOM 1253 C C . MET A 1 169 ? 23.680 -7.462 -16.655 1.00 83.94 169 MET A C 1
ATOM 1255 O O . MET A 1 169 ? 24.833 -7.182 -16.320 1.00 83.94 169 MET A O 1
ATOM 1259 N N . PRO A 1 170 ? 22.863 -6.510 -17.139 1.00 84.94 170 PRO A N 1
ATOM 1260 C CA . PRO A 1 170 ? 23.186 -5.086 -17.093 1.00 84.94 170 PRO A CA 1
ATOM 1261 C C . PRO A 1 170 ? 23.466 -4.607 -15.660 1.00 84.94 170 PRO A C 1
ATOM 1263 O O . PRO A 1 170 ? 22.709 -4.863 -14.724 1.00 84.94 170 PRO A O 1
ATOM 1266 N N . SER A 1 171 ? 24.551 -3.855 -15.474 1.00 84.06 171 SER A N 1
ATOM 1267 C CA . SER A 1 171 ? 24.938 -3.333 -14.153 1.00 84.06 171 SER A CA 1
ATOM 1268 C C . SER A 1 171 ? 23.909 -2.353 -13.563 1.00 84.06 171 SER A C 1
ATOM 1270 O O . SER A 1 171 ? 23.734 -2.312 -12.347 1.00 84.06 171 SER A O 1
ATOM 1272 N N . SER A 1 172 ? 23.178 -1.614 -14.404 1.00 80.88 172 SER A N 1
ATOM 1273 C CA . SER A 1 172 ? 22.027 -0.792 -14.004 1.00 80.88 172 SER A CA 1
ATOM 1274 C C . SER A 1 172 ? 20.880 -1.625 -13.426 1.00 80.88 172 SER A C 1
ATOM 1276 O O . SER A 1 172 ? 20.342 -1.273 -12.381 1.00 80.88 172 SER A O 1
ATOM 1278 N N . GLU A 1 173 ? 20.544 -2.750 -14.056 1.00 82.44 173 GLU A N 1
ATOM 1279 C CA . GLU A 1 173 ? 19.468 -3.642 -13.614 1.00 82.44 173 GLU A CA 1
ATOM 1280 C C . GLU A 1 173 ? 19.791 -4.266 -12.252 1.00 82.44 173 GLU A C 1
ATOM 1282 O O . GLU A 1 173 ? 18.958 -4.250 -11.349 1.00 82.44 173 GLU A O 1
ATOM 1287 N N . VAL A 1 174 ? 21.038 -4.707 -12.045 1.00 86.44 174 VAL A N 1
ATOM 1288 C CA . VAL A 1 174 ? 21.489 -5.210 -10.736 1.00 86.44 174 VAL A CA 1
ATOM 1289 C C . VAL A 1 174 ? 21.444 -4.115 -9.670 1.00 86.44 174 VAL A C 1
ATOM 1291 O O . VAL A 1 174 ? 20.987 -4.385 -8.561 1.00 86.44 174 VAL A O 1
ATOM 1294 N N . LYS A 1 175 ? 21.853 -2.874 -9.979 1.00 85.38 175 LYS A N 1
ATOM 1295 C CA . LYS A 1 175 ? 21.711 -1.742 -9.044 1.00 85.38 175 LYS A 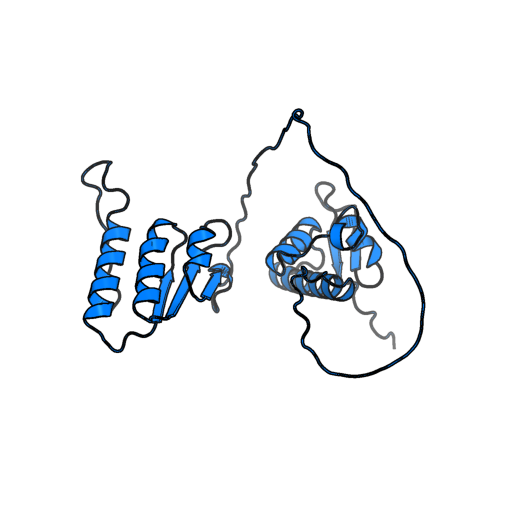CA 1
ATOM 1296 C C . LYS A 1 175 ? 20.243 -1.490 -8.691 1.00 85.38 175 LYS A C 1
ATOM 1298 O O . LYS A 1 175 ? 19.922 -1.326 -7.513 1.00 85.38 175 LYS A O 1
ATOM 1303 N N . ASN A 1 176 ? 19.356 -1.478 -9.682 1.00 83.00 176 ASN A N 1
ATOM 1304 C CA . ASN A 1 176 ? 17.924 -1.279 -9.468 1.00 83.00 176 ASN A CA 1
ATOM 1305 C C . ASN A 1 176 ? 17.340 -2.411 -8.613 1.00 83.00 176 ASN A C 1
ATOM 1307 O O . ASN A 1 176 ? 16.649 -2.138 -7.635 1.00 83.00 176 ASN A O 1
ATOM 1311 N N . GLN A 1 177 ? 17.706 -3.664 -8.890 1.00 79.94 177 GLN A N 1
ATOM 1312 C CA . GLN A 1 177 ? 17.303 -4.823 -8.098 1.00 79.94 177 GLN A CA 1
ATOM 1313 C C . GLN A 1 177 ? 17.830 -4.757 -6.654 1.00 79.94 177 GLN A C 1
ATOM 1315 O O . GLN A 1 177 ? 17.082 -5.049 -5.724 1.00 79.94 177 GLN A O 1
ATOM 1320 N N . MET A 1 178 ? 19.070 -4.308 -6.432 1.00 84.00 178 MET A N 1
ATOM 1321 C CA . MET A 1 178 ? 19.597 -4.079 -5.080 1.00 84.00 178 MET A CA 1
ATOM 1322 C C . MET A 1 178 ? 18.795 -3.019 -4.317 1.00 84.00 178 MET A C 1
ATOM 1324 O O . MET A 1 178 ? 18.504 -3.230 -3.146 1.00 84.00 178 MET A O 1
ATOM 1328 N N . ARG A 1 179 ? 18.393 -1.918 -4.970 1.00 83.38 179 ARG A N 1
ATOM 1329 C CA . ARG A 1 179 ? 17.585 -0.851 -4.344 1.00 83.38 179 ARG A CA 1
ATOM 1330 C C . ARG A 1 179 ? 16.112 -1.229 -4.152 1.00 83.38 179 ARG A C 1
ATOM 1332 O O . ARG A 1 179 ? 15.495 -0.730 -3.219 1.00 83.38 179 ARG A O 1
ATOM 1339 N N . ARG A 1 180 ? 15.562 -2.112 -4.997 1.00 77.62 180 ARG A N 1
ATOM 1340 C CA . ARG A 1 180 ? 14.245 -2.750 -4.794 1.00 77.62 180 ARG A CA 1
ATOM 1341 C C . ARG A 1 180 ? 14.268 -3.652 -3.550 1.00 77.62 180 ARG A C 1
ATOM 1343 O O . ARG A 1 180 ? 13.324 -3.646 -2.775 1.00 77.62 180 ARG A O 1
ATOM 1350 N N . MET A 1 181 ? 15.361 -4.389 -3.338 1.00 73.81 181 MET A N 1
ATOM 1351 C CA . MET A 1 181 ? 15.525 -5.304 -2.199 1.00 73.81 181 MET A CA 1
ATOM 1352 C C . MET A 1 181 ? 15.923 -4.625 -0.881 1.00 73.81 181 MET A C 1
ATOM 1354 O O . MET A 1 181 ? 15.585 -5.130 0.186 1.00 73.81 181 MET A O 1
ATOM 1358 N N . ASP A 1 182 ? 16.680 -3.533 -0.948 1.00 81.25 182 ASP A N 1
ATOM 1359 C CA . ASP A 1 182 ? 17.097 -2.727 0.197 1.00 81.25 182 ASP A CA 1
ATOM 1360 C C . ASP A 1 182 ? 17.142 -1.243 -0.218 1.00 81.25 182 ASP A C 1
ATOM 1362 O O . ASP A 1 182 ? 18.131 -0.782 -0.802 1.00 81.25 182 ASP A O 1
ATOM 1366 N N . PRO A 1 183 ? 16.083 -0.468 0.074 1.00 80.12 183 PRO A N 1
ATOM 1367 C CA . PRO A 1 183 ? 16.031 0.957 -0.247 1.00 80.12 183 PRO A CA 1
ATOM 1368 C C . PRO A 1 183 ? 17.092 1.810 0.466 1.00 80.12 183 PRO A C 1
ATOM 1370 O O . PRO A 1 183 ? 17.367 2.924 0.013 1.00 80.12 183 PRO A O 1
ATOM 1373 N N . ALA A 1 184 ? 17.704 1.311 1.550 1.00 80.38 184 ALA A N 1
ATOM 1374 C CA . ALA A 1 184 ? 18.808 1.981 2.238 1.00 80.38 184 ALA A CA 1
ATOM 1375 C C . ALA A 1 184 ? 20.165 1.756 1.540 1.00 80.38 184 ALA A C 1
ATOM 1377 O O . ALA A 1 184 ? 21.157 2.403 1.896 1.00 80.38 184 ALA A O 1
ATOM 1378 N N . PHE A 1 185 ? 20.232 0.891 0.518 1.00 85.94 185 PHE A N 1
ATOM 1379 C CA . PHE A 1 185 ? 21.444 0.695 -0.271 1.00 85.94 185 PHE A CA 1
ATOM 1380 C C . PHE A 1 185 ? 21.861 1.973 -1.016 1.00 85.94 185 PHE A C 1
ATOM 1382 O O . PHE A 1 185 ? 21.173 2.478 -1.911 1.00 85.94 185 PHE A O 1
ATOM 1389 N N . ASN A 1 186 ? 23.057 2.454 -0.677 1.00 82.38 186 ASN A N 1
ATOM 1390 C CA . ASN A 1 186 ? 23.710 3.589 -1.310 1.00 82.38 186 ASN A CA 1
ATOM 1391 C C . ASN A 1 186 ? 25.226 3.352 -1.354 1.00 82.38 186 ASN A C 1
ATOM 1393 O O . ASN A 1 186 ? 25.853 3.083 -0.328 1.00 82.38 186 ASN A O 1
ATOM 1397 N N . GLU A 1 187 ? 25.837 3.465 -2.533 1.00 86.19 187 GLU A N 1
ATOM 1398 C CA . GLU A 1 187 ? 27.263 3.180 -2.706 1.00 86.19 187 GLU A CA 1
ATOM 1399 C C . GLU A 1 187 ? 28.164 4.235 -2.055 1.00 86.19 187 GLU A C 1
ATOM 1401 O O . GLU A 1 187 ? 29.253 3.894 -1.589 1.00 86.19 187 GLU A O 1
ATOM 1406 N N . SER A 1 188 ? 27.699 5.485 -1.943 1.00 82.56 188 SER A N 1
ATOM 1407 C CA . SER A 1 188 ? 28.465 6.550 -1.284 1.00 82.56 188 SER A CA 1
ATOM 1408 C C . SER A 1 188 ? 28.516 6.375 0.234 1.00 82.56 188 SER A C 1
ATOM 1410 O O . SER A 1 188 ? 29.558 6.625 0.838 1.00 82.56 188 SER A O 1
ATOM 1412 N N . ALA A 1 189 ? 27.457 5.828 0.842 1.00 80.56 189 ALA A N 1
ATOM 1413 C CA . ALA A 1 189 ? 27.450 5.422 2.251 1.00 80.56 189 ALA A CA 1
ATOM 1414 C C . ALA A 1 189 ? 28.441 4.274 2.543 1.00 80.56 189 ALA A C 1
ATOM 1416 O O . ALA A 1 189 ? 28.873 4.098 3.681 1.00 80.56 189 ALA A O 1
ATOM 1417 N N . LEU A 1 190 ? 28.832 3.526 1.506 1.00 81.94 190 LEU A N 1
ATOM 1418 C CA . LEU A 1 190 ? 29.833 2.459 1.547 1.00 81.94 190 LEU A CA 1
ATOM 1419 C C . LEU A 1 190 ? 31.238 2.929 1.113 1.00 81.94 190 LEU A C 1
ATOM 1421 O O . LEU A 1 190 ? 32.159 2.114 1.070 1.00 81.94 190 LEU A O 1
ATOM 1425 N N . GLY A 1 191 ? 31.412 4.221 0.805 1.00 83.44 191 GLY A N 1
ATOM 1426 C CA . GLY A 1 191 ? 32.696 4.831 0.441 1.00 83.44 191 GLY A CA 1
ATOM 1427 C C . GLY A 1 191 ? 33.046 4.830 -1.053 1.00 83.44 191 GLY A C 1
ATOM 1428 O O . GLY A 1 191 ? 34.165 5.204 -1.398 1.00 83.44 191 GLY A O 1
ATOM 1429 N N . TYR A 1 192 ? 32.126 4.446 -1.944 1.00 86.12 192 TYR A N 1
ATOM 1430 C CA . TYR A 1 192 ? 32.356 4.410 -3.395 1.00 86.12 192 TYR A CA 1
ATOM 1431 C C . TYR A 1 192 ? 31.684 5.595 -4.099 1.00 86.12 192 TYR A C 1
ATOM 1433 O O . TYR A 1 192 ? 30.549 5.957 -3.791 1.00 86.12 192 TYR A O 1
ATOM 1441 N N . LYS A 1 193 ? 32.346 6.180 -5.101 1.00 79.50 193 LYS A N 1
ATOM 1442 C CA . LYS A 1 193 ? 31.807 7.309 -5.881 1.00 79.50 193 LYS A CA 1
ATOM 1443 C C . LYS A 1 193 ? 30.765 6.868 -6.906 1.00 79.50 193 LYS A C 1
ATOM 1445 O O . LYS A 1 193 ? 29.922 7.664 -7.305 1.00 79.50 193 LYS A O 1
ATOM 1450 N N . THR A 1 194 ? 30.839 5.619 -7.370 1.00 84.00 194 THR A N 1
ATOM 1451 C CA . THR A 1 194 ? 29.917 5.058 -8.369 1.00 84.00 194 THR A CA 1
ATOM 1452 C C . THR A 1 194 ? 29.626 3.584 -8.103 1.00 84.00 194 THR A C 1
ATOM 1454 O O . THR A 1 194 ? 30.444 2.873 -7.517 1.00 84.00 194 THR A O 1
ATOM 1457 N N . PHE A 1 195 ? 28.503 3.086 -8.629 1.00 85.38 195 PHE A N 1
ATOM 1458 C CA . PHE A 1 195 ? 28.203 1.651 -8.609 1.00 85.38 195 PHE A CA 1
ATOM 1459 C C . PHE A 1 195 ? 29.280 0.821 -9.311 1.00 85.38 195 PHE A C 1
ATOM 1461 O O . PHE A 1 195 ? 29.678 -0.217 -8.801 1.00 85.38 195 PHE A O 1
ATOM 1468 N N . THR A 1 196 ? 29.832 1.291 -10.436 1.00 86.12 196 THR A N 1
ATOM 1469 C CA . THR A 1 196 ? 30.929 0.582 -11.116 1.00 86.12 196 THR A CA 1
ATOM 1470 C C . THR A 1 196 ? 32.161 0.422 -10.217 1.00 86.12 196 THR A C 1
ATOM 1472 O O . THR A 1 196 ? 32.818 -0.611 -10.274 1.00 86.12 196 THR A O 1
ATOM 1475 N N . GLU A 1 197 ? 32.476 1.394 -9.359 1.00 83.94 197 GLU A N 1
ATOM 1476 C CA . GLU A 1 197 ? 33.583 1.288 -8.397 1.00 83.94 197 GLU A CA 1
ATOM 1477 C C . GLU A 1 197 ? 33.282 0.259 -7.289 1.00 83.94 197 GLU A C 1
ATOM 1479 O O . GLU A 1 197 ? 34.121 -0.593 -6.988 1.00 83.94 197 GLU A O 1
ATOM 1484 N N . PHE A 1 198 ? 32.046 0.260 -6.774 1.00 88.69 198 PHE A N 1
ATOM 1485 C CA . PHE A 1 198 ? 31.524 -0.753 -5.847 1.00 88.69 198 PHE A CA 1
ATOM 1486 C C . PHE A 1 198 ? 31.580 -2.177 -6.441 1.00 88.69 198 PHE A C 1
ATOM 1488 O O . PHE A 1 198 ? 31.992 -3.116 -5.755 1.00 88.69 198 PHE A O 1
ATOM 1495 N N . VAL A 1 199 ? 31.232 -2.347 -7.721 1.00 87.31 199 VAL A N 1
ATOM 1496 C CA . VAL A 1 199 ? 31.368 -3.617 -8.457 1.00 87.31 199 VAL A CA 1
ATOM 1497 C C . VAL A 1 199 ? 32.842 -4.001 -8.620 1.00 87.31 199 VAL A C 1
ATOM 1499 O O . VAL A 1 199 ? 33.221 -5.130 -8.308 1.00 87.31 199 VAL A O 1
ATOM 1502 N N . LYS A 1 200 ? 33.697 -3.072 -9.071 1.00 85.31 200 LYS A N 1
ATOM 1503 C CA . LYS A 1 200 ? 35.129 -3.328 -9.313 1.00 85.31 200 LYS A CA 1
ATOM 1504 C C . LYS A 1 200 ? 35.866 -3.781 -8.053 1.00 85.31 200 LYS A C 1
ATOM 1506 O O . LYS A 1 200 ? 36.743 -4.638 -8.149 1.00 85.31 200 LYS A O 1
ATOM 1511 N N . SER A 1 201 ? 35.474 -3.304 -6.870 1.00 84.88 201 SER A N 1
ATOM 1512 C CA . SER A 1 201 ? 36.050 -3.774 -5.601 1.00 84.88 201 SER A CA 1
ATOM 1513 C C . SER A 1 201 ? 35.603 -5.190 -5.188 1.00 84.88 201 SER A C 1
ATOM 1515 O O . SER A 1 201 ? 35.976 -5.648 -4.109 1.00 84.88 201 SER A O 1
ATOM 1517 N N . ARG A 1 202 ? 34.761 -5.865 -5.984 1.00 82.00 202 ARG A N 1
ATOM 1518 C CA . ARG A 1 202 ? 34.223 -7.222 -5.748 1.00 82.00 202 ARG A CA 1
ATOM 1519 C C . ARG A 1 202 ? 34.643 -8.209 -6.850 1.00 82.00 202 ARG A C 1
ATOM 1521 O O . ARG A 1 202 ? 34.052 -9.276 -7.009 1.00 82.00 202 ARG A O 1
ATOM 1528 N N . ASN A 1 203 ? 35.730 -7.877 -7.548 1.00 73.38 203 ASN A N 1
ATOM 1529 C CA . ASN A 1 203 ? 36.403 -8.654 -8.597 1.00 73.38 203 ASN A CA 1
ATOM 1530 C C . ASN A 1 203 ? 36.786 -10.107 -8.231 1.00 73.38 203 ASN A C 1
ATOM 1532 O O . ASN A 1 203 ? 37.117 -10.886 -9.124 1.00 73.38 203 ASN A O 1
ATOM 1536 N N . GLY A 1 204 ? 36.745 -10.497 -6.951 1.00 74.06 204 GLY A N 1
ATOM 1537 C CA . GLY A 1 204 ? 36.891 -11.887 -6.507 1.00 74.06 204 GLY A CA 1
ATOM 1538 C C . GLY A 1 204 ? 35.657 -12.763 -6.770 1.00 74.06 204 GLY A C 1
ATOM 1539 O O . GLY A 1 204 ? 35.810 -13.961 -6.993 1.00 74.06 204 GLY A O 1
ATOM 1540 N N . GLN A 1 205 ? 34.455 -12.175 -6.779 1.00 72.94 205 GLN A N 1
ATOM 1541 C CA . GLN A 1 205 ? 33.168 -12.888 -6.875 1.00 72.94 205 GLN A CA 1
ATOM 1542 C C . GLN A 1 205 ? 32.355 -12.532 -8.127 1.00 72.94 205 GLN A C 1
ATOM 1544 O O . GLN A 1 205 ? 31.432 -13.262 -8.484 1.00 72.94 205 GLN A O 1
ATOM 1549 N N . ILE A 1 206 ? 32.673 -11.412 -8.778 1.00 82.12 206 ILE A N 1
ATOM 1550 C CA . ILE A 1 206 ? 31.939 -10.871 -9.925 1.00 82.12 206 ILE A CA 1
ATOM 1551 C C . ILE A 1 206 ? 32.900 -10.648 -11.089 1.00 82.12 206 ILE A C 1
ATOM 1553 O O . ILE A 1 206 ? 34.001 -10.119 -10.914 1.00 82.12 206 ILE A O 1
ATOM 1557 N N . GLU A 1 207 ? 32.451 -11.029 -12.277 1.00 83.81 207 GLU A N 1
ATOM 1558 C CA . GLU A 1 207 ? 33.070 -10.667 -13.548 1.00 83.81 207 GLU A CA 1
ATOM 1559 C C . GLU A 1 207 ? 32.288 -9.520 -14.176 1.00 83.81 207 GLU A C 1
ATOM 1561 O O . GLU A 1 207 ? 31.067 -9.440 -14.041 1.00 83.81 207 GLU A O 1
ATOM 1566 N N . MET A 1 208 ? 33.005 -8.610 -14.829 1.00 84.56 208 MET A N 1
ATOM 1567 C CA . MET A 1 208 ? 32.442 -7.421 -15.454 1.00 84.56 208 MET A CA 1
ATOM 1568 C 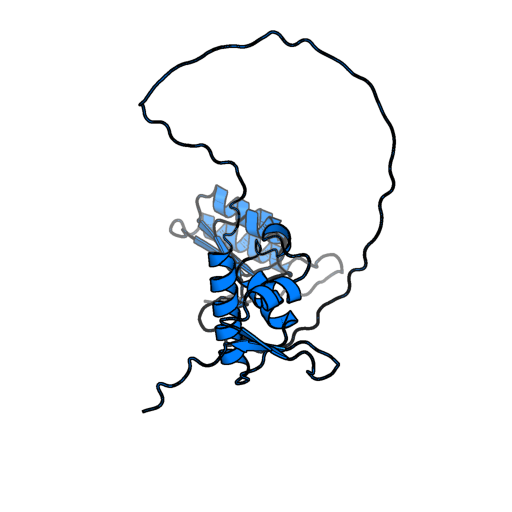C . MET A 1 208 ? 32.946 -7.328 -16.888 1.00 84.56 208 MET A C 1
ATOM 1570 O O . MET A 1 208 ? 34.143 -7.473 -17.129 1.00 84.56 208 MET A O 1
ATOM 1574 N N . ASP A 1 209 ? 32.026 -7.054 -17.802 1.00 81.19 209 ASP A N 1
ATOM 1575 C CA . ASP A 1 209 ? 32.287 -6.766 -19.203 1.00 81.19 209 ASP A CA 1
ATOM 1576 C C . ASP A 1 209 ? 31.925 -5.298 -19.476 1.00 81.19 209 ASP A C 1
ATOM 1578 O O . ASP A 1 209 ? 30.800 -4.855 -19.220 1.00 81.19 209 ASP A O 1
ATOM 1582 N N . ASP A 1 210 ? 32.904 -4.529 -19.952 1.00 76.00 210 ASP A N 1
ATOM 1583 C CA . ASP A 1 210 ? 32.742 -3.128 -20.352 1.00 76.00 210 ASP A CA 1
ATOM 1584 C C . ASP A 1 210 ? 32.262 -3.000 -21.826 1.00 76.00 210 ASP A C 1
ATOM 1586 O O . ASP A 1 210 ? 31.947 -1.891 -22.254 1.00 76.00 210 ASP A O 1
ATOM 1590 N N . HIS A 1 211 ? 32.158 -4.099 -22.596 1.00 69.31 211 HIS A N 1
ATOM 1591 C CA . HIS A 1 211 ? 31.856 -4.121 -24.041 1.00 69.31 211 HIS A CA 1
ATOM 1592 C C . HIS A 1 211 ? 30.444 -4.622 -24.416 1.00 69.31 211 HIS A C 1
ATOM 1594 O O . HIS A 1 211 ? 30.219 -5.094 -25.535 1.00 69.31 211 HIS A O 1
ATOM 1600 N N . GLY A 1 212 ? 29.458 -4.487 -23.526 1.00 61.19 212 GLY A N 1
ATOM 1601 C CA . GLY A 1 212 ? 28.076 -4.858 -23.837 1.00 61.19 212 GLY A CA 1
ATOM 1602 C C . GLY A 1 212 ? 27.426 -3.995 -24.942 1.00 61.19 212 GLY A C 1
ATOM 1603 O O . GLY A 1 212 ? 27.890 -2.888 -25.239 1.00 61.19 212 GLY A O 1
ATOM 1604 N N . PRO A 1 213 ? 26.298 -4.450 -25.533 1.00 56.03 213 PRO A N 1
ATOM 1605 C CA . PRO A 1 213 ? 25.531 -3.691 -26.523 1.00 56.03 213 PRO A CA 1
ATOM 1606 C C . PRO A 1 213 ? 25.206 -2.279 -26.030 1.00 56.03 213 PRO A C 1
ATOM 1608 O O . PRO A 1 213 ? 24.950 -2.079 -24.842 1.00 56.03 213 PRO A O 1
ATOM 1611 N N . ASN A 1 214 ? 25.223 -1.297 -26.933 1.00 60.81 214 ASN A N 1
ATOM 1612 C CA . ASN A 1 214 ? 25.066 0.130 -26.616 1.00 60.81 214 ASN A CA 1
ATOM 1613 C C . ASN A 1 214 ? 26.066 0.655 -25.559 1.00 60.81 214 ASN A C 1
ATOM 1615 O O . ASN A 1 214 ? 25.739 1.569 -24.805 1.00 60.81 214 ASN A O 1
ATOM 1619 N N . ASN A 1 215 ? 27.281 0.087 -25.497 1.00 62.47 215 ASN A N 1
ATOM 1620 C CA . ASN A 1 215 ? 28.319 0.441 -24.516 1.00 62.47 215 ASN A CA 1
ATOM 1621 C C . ASN A 1 215 ? 27.852 0.242 -23.053 1.00 62.47 215 ASN A C 1
ATOM 1623 O O . ASN A 1 215 ? 28.256 0.969 -22.141 1.00 62.47 215 ASN A O 1
ATOM 1627 N N . SER A 1 216 ? 26.949 -0.723 -22.830 1.00 68.62 216 SER A N 1
ATOM 1628 C CA . SER A 1 216 ? 26.394 -1.029 -21.510 1.00 68.62 216 SER A CA 1
ATOM 1629 C C . SER A 1 216 ? 27.307 -1.975 -20.727 1.00 68.62 216 SER A C 1
ATOM 1631 O O . SER A 1 216 ? 27.663 -3.056 -21.190 1.00 68.62 216 SER A O 1
ATOM 1633 N N . ARG A 1 217 ? 27.662 -1.588 -19.497 1.00 82.88 217 ARG A N 1
ATOM 1634 C CA . ARG A 1 217 ? 28.442 -2.445 -18.592 1.00 82.88 217 ARG A CA 1
ATOM 1635 C C . ARG A 1 217 ? 27.599 -3.605 -18.094 1.00 82.88 217 ARG A C 1
ATOM 1637 O O . ARG A 1 217 ? 26.567 -3.372 -17.451 1.00 82.88 217 ARG A O 1
ATOM 1644 N N . ARG A 1 218 ? 28.071 -4.827 -18.315 1.00 86.88 218 ARG A N 1
ATOM 1645 C CA . ARG A 1 218 ? 27.434 -6.068 -17.865 1.00 86.88 218 ARG A CA 1
ATOM 1646 C C . ARG A 1 218 ? 28.244 -6.724 -16.757 1.00 86.88 218 ARG A C 1
ATOM 1648 O O . ARG A 1 218 ? 29.455 -6.547 -16.672 1.00 86.88 218 ARG A O 1
ATOM 1655 N N . ILE A 1 219 ? 27.567 -7.466 -15.893 1.00 88.38 219 ILE A N 1
ATOM 1656 C CA . ILE A 1 219 ? 28.161 -8.205 -14.783 1.00 88.38 219 ILE A CA 1
ATOM 1657 C C . ILE A 1 219 ? 27.536 -9.586 -14.649 1.00 88.38 219 ILE A C 1
ATOM 1659 O O . ILE A 1 219 ? 26.334 -9.753 -14.848 1.00 88.38 219 ILE A O 1
ATOM 1663 N N . ARG A 1 220 ? 28.355 -10.560 -14.258 1.00 85.88 220 ARG A N 1
ATOM 1664 C CA . ARG A 1 220 ? 27.917 -11.904 -13.871 1.00 85.88 220 ARG A CA 1
ATOM 1665 C C . ARG A 1 220 ? 28.590 -12.340 -12.578 1.00 85.88 220 ARG A C 1
ATOM 1667 O O . ARG A 1 220 ? 29.639 -11.813 -12.200 1.00 85.88 220 ARG A O 1
ATOM 1674 N N . LEU A 1 221 ? 28.010 -13.323 -11.900 1.00 84.94 221 LEU A N 1
ATOM 1675 C CA . LEU A 1 221 ? 28.738 -14.043 -10.856 1.00 84.94 221 LEU A CA 1
ATOM 1676 C C . LEU A 1 221 ? 29.880 -14.815 -11.519 1.00 84.94 221 LEU A C 1
ATOM 1678 O O . LEU A 1 221 ? 29.663 -15.458 -12.543 1.00 84.94 221 LEU A O 1
ATOM 1682 N N . ARG A 1 222 ? 31.085 -14.774 -10.942 1.00 80.69 222 ARG A N 1
ATOM 1683 C CA . ARG A 1 222 ? 32.160 -15.659 -11.401 1.00 80.69 222 ARG A CA 1
ATOM 1684 C C . ARG A 1 222 ? 31.713 -17.109 -11.169 1.00 80.69 222 ARG A C 1
ATOM 1686 O O . ARG A 1 222 ? 31.335 -17.417 -10.032 1.00 80.69 222 ARG A O 1
ATOM 1693 N N . PRO A 1 223 ? 31.772 -18.002 -12.174 1.00 71.00 223 PRO A N 1
ATOM 1694 C CA . PRO A 1 223 ? 31.527 -19.418 -11.940 1.00 71.00 223 PRO A CA 1
ATOM 1695 C C . PRO A 1 223 ? 32.504 -19.928 -10.878 1.00 71.00 223 PRO A C 1
ATOM 1697 O O . PRO A 1 223 ? 33.709 -19.675 -10.951 1.00 71.00 223 PRO A O 1
ATOM 1700 N N . ALA A 1 224 ? 31.987 -20.630 -9.867 1.00 58.44 224 ALA A N 1
ATOM 1701 C CA . ALA A 1 224 ? 32.843 -21.317 -8.910 1.00 58.44 224 ALA A CA 1
ATOM 1702 C C . ALA A 1 224 ? 33.715 -22.298 -9.700 1.00 58.44 224 ALA A C 1
ATOM 1704 O O . ALA A 1 224 ? 33.177 -23.153 -10.403 1.00 58.44 224 ALA A O 1
ATOM 1705 N N . ALA A 1 225 ? 35.039 -22.129 -9.632 1.00 47.94 225 ALA A N 1
ATOM 1706 C CA . ALA A 1 225 ? 35.965 -22.941 -10.406 1.00 47.94 225 ALA A CA 1
ATOM 1707 C C . ALA A 1 225 ? 35.677 -24.423 -10.145 1.00 47.94 225 ALA A C 1
ATOM 1709 O O . ALA A 1 225 ? 35.742 -24.870 -8.996 1.00 47.94 225 ALA A O 1
ATOM 1710 N N . SER A 1 226 ? 35.331 -25.169 -11.198 1.00 40.12 226 SER A N 1
ATOM 1711 C CA . SER A 1 226 ? 35.191 -26.617 -11.091 1.00 40.12 226 SER A CA 1
ATOM 1712 C C . SER A 1 226 ? 36.487 -27.187 -10.516 1.00 40.12 226 SER A C 1
ATOM 1714 O O . SER A 1 226 ? 37.563 -26.782 -10.971 1.00 40.12 226 SER A O 1
ATOM 1716 N N . PRO A 1 227 ? 36.425 -28.120 -9.550 1.00 43.34 227 PRO A N 1
ATOM 1717 C CA . PRO A 1 227 ? 37.600 -28.898 -9.205 1.00 43.34 227 PRO A CA 1
ATOM 1718 C C . PRO A 1 227 ? 38.000 -29.682 -10.458 1.00 43.34 227 PRO A C 1
ATOM 1720 O O . PRO A 1 227 ? 37.295 -30.597 -10.882 1.00 43.34 227 PRO A O 1
ATOM 1723 N N . VAL A 1 228 ? 39.097 -29.262 -11.086 1.00 48.81 228 VAL A N 1
ATOM 1724 C CA . VAL A 1 228 ? 39.766 -30.050 -12.121 1.00 48.81 228 VAL A CA 1
ATOM 1725 C C . VAL A 1 228 ? 40.263 -31.321 -11.432 1.00 48.81 228 VAL A C 1
ATOM 1727 O O . VAL A 1 228 ? 40.880 -31.228 -10.369 1.00 48.81 228 VAL A O 1
ATOM 1730 N N . GLY A 1 229 ? 39.894 -32.477 -11.990 1.00 42.44 229 GLY A N 1
ATOM 1731 C CA . GLY A 1 229 ? 40.270 -33.798 -11.473 1.00 42.44 229 GLY A CA 1
ATOM 1732 C C . GLY A 1 229 ? 41.722 -34.173 -11.740 1.00 42.44 229 GLY A C 1
ATOM 1733 O O . GLY A 1 229 ? 42.369 -33.485 -12.560 1.00 42.44 229 GLY A O 1
#

Radius of gyration: 26.45 Å; chains: 1; bounding box: 65×71×63 Å

Secondary structure (DSSP, 8-state):
---------SSTT-TTHHHHHHHHHHHHHHHH-TT--EEEEE---GGGHHHHHHHHHTT-EEEEEE-TTTS-HHHHTTSSEEEEGGGSTT--------------------------------------------PPP--S-----HHHHHHHHHHHHHHHHHHHS-SPEEHHHHHHHHHHH-TT--TTTTT-SSHHHHHHTTTTTEEEEEEEGGGEEEEEEPPPPP---

pLDDT: mean 71.08, std 22.45, range [24.06, 97.56]

Foldseek 3Di:
DDDDDDDDDPDPVCPCVSVVVVLVVVVVCVVVPVPQQEDEAEDQDPVCLVSLQVCVVSNHAYEYEYAPPSHDPSSCVSHNYYDYNCPDPPDDDDDDDDDDDDDDDDDDDDDDDDDDDDDDDDDDDDDDDDDDDDDDPDPDPPQQDLVNLVVLLVVLQVVVCVVPVDQKDFLVSSVVSSCVVPVPDDVVSVVDPDSVRSQVVVVVFKDWDCDDPPSTIIMGTDPDDPPDD

Sequence (229 aa):
AVDLTQLFPTTQAMKNGADIRLAVDVVEDLFRLDDLTHVVIVAGDSDYIALAQRCKRLGRYVVGIGVAGATSRSLVAACDEFQGYDDLPGLASSGVDEEVPVATDRAPEIAKSASDSPPKVERPPATSAESKTQLPDDDAPIKLSPKAATNLMMRALRLGIAKSDSEWMPSSEVKNQMRRMDPAFNESALGYKTFTEFVKSRNGQIEMDDHGPNNSRRIRLRPAASPVG